Protein AF-A0A067R638-F1 (afdb_monomer)

Secondary structure (DSSP, 8-state):
-PPPHHHHHHHHHHHHHHHHHHHHHHHHHHHHHHHHHHHHHHHHHHHHHHHHHHHHHHHHHHHHHHHHHHHHHHHHHHHHHHHHHHHHHHHHHHHHHHHHHHHHHHHHHHHHHHHHHHHHHHHHHHHHHHHHHHHHHHHHHHHHHHHHHHHHHHHHHHHHHHHHHHHHHHHHHHHHHHHHHHHHHHHHHHHHHHHHHHHHHHHHHHHHHHHHHHHHHHHHHHHHHHHTT-

Radius of gyration: 92.44 Å; Cα contacts (8 Å, |Δi|>4): 75; chains: 1; bounding box: 168×26×274 Å

Organism: Zootermopsis nevadensis (NCBI:txid136037)

Mean predicted aligned error: 20.61 Å

Structure (mmCIF, N/CA/C/O backbone):
data_AF-A0A067R638-F1
#
_entry.id   AF-A0A067R638-F1
#
loop_
_atom_site.group_PDB
_atom_site.id
_atom_site.type_symbol
_atom_site.label_atom_id
_atom_site.label_alt_id
_atom_site.label_comp_id
_atom_site.label_asym_id
_atom_site.label_entity_id
_atom_site.label_seq_id
_atom_site.pdbx_PDB_ins_code
_atom_site.Cartn_x
_atom_site.Cartn_y
_atom_site.Cartn_z
_atom_site.occupancy
_atom_site.B_iso_or_equiv
_atom_site.auth_seq_id
_atom_site.auth_comp_id
_atom_site.auth_asym_id
_atom_site.auth_atom_id
_atom_site.pdbx_PDB_model_num
ATOM 1 N N . PRO A 1 1 ? -82.964 9.065 124.867 1.00 50.44 1 PRO A N 1
ATOM 2 C CA . PRO A 1 1 ? -81.992 8.173 125.543 1.00 50.44 1 PRO A CA 1
ATOM 3 C C . PRO A 1 1 ? -80.757 7.958 124.654 1.00 50.44 1 PRO A C 1
ATOM 5 O O . PRO A 1 1 ? -80.896 7.363 123.587 1.00 50.44 1 PRO A O 1
ATOM 8 N N . PRO A 1 2 ? -79.584 8.499 125.023 1.00 50.72 2 PRO A N 1
ATOM 9 C CA . PRO A 1 2 ? -78.361 8.217 124.284 1.00 50.72 2 PRO A CA 1
ATOM 10 C C . PRO A 1 2 ? -78.045 6.719 124.418 1.00 50.72 2 PRO A C 1
ATOM 12 O O . PRO A 1 2 ? -78.314 6.137 125.475 1.00 50.72 2 PRO A O 1
ATOM 15 N N . PRO A 1 3 ? -77.520 6.067 123.371 1.00 55.25 3 PRO A N 1
ATOM 16 C CA . PRO A 1 3 ? -77.089 4.686 123.502 1.00 55.25 3 PRO A CA 1
ATOM 17 C C . PRO A 1 3 ? -75.927 4.637 124.521 1.00 55.25 3 PRO A C 1
ATOM 19 O O . PRO A 1 3 ? -75.206 5.629 124.679 1.00 55.25 3 PRO A O 1
ATOM 22 N N . PRO A 1 4 ? -75.766 3.545 125.289 1.00 57.56 4 PRO A N 1
ATOM 23 C CA . PRO A 1 4 ? -74.813 3.497 126.396 1.00 57.56 4 PRO A CA 1
ATOM 24 C C . PRO A 1 4 ? -73.385 3.778 125.895 1.00 57.56 4 PRO A C 1
ATOM 26 O O . PRO A 1 4 ? -73.052 3.360 124.782 1.00 57.56 4 PRO A O 1
ATOM 29 N N . PRO A 1 5 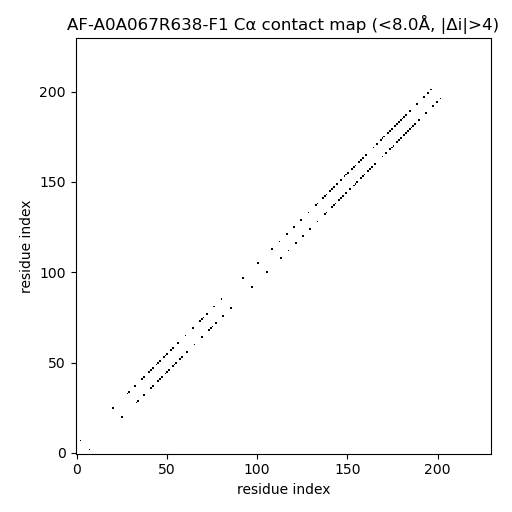? -72.517 4.431 126.691 1.00 60.06 5 PRO A N 1
ATOM 30 C CA . PRO A 1 5 ? -71.196 4.912 126.254 1.00 60.06 5 PRO A CA 1
ATOM 31 C C . PRO A 1 5 ? -70.314 3.822 125.617 1.00 60.06 5 PRO A C 1
ATOM 33 O O . PRO A 1 5 ? -69.509 4.106 124.734 1.00 60.06 5 PRO A O 1
ATOM 36 N N . TYR A 1 6 ? -70.540 2.558 125.979 1.00 58.16 6 TYR A N 1
ATOM 37 C CA . TYR A 1 6 ? -69.894 1.392 125.377 1.00 58.16 6 TYR A CA 1
ATOM 38 C C . TYR A 1 6 ? -70.215 1.173 123.890 1.00 58.16 6 TYR A C 1
ATOM 40 O O . TYR A 1 6 ? -69.339 0.757 123.137 1.00 58.16 6 TYR A O 1
ATOM 48 N N . THR A 1 7 ? -71.432 1.478 123.434 1.00 58.94 7 THR A N 1
ATOM 49 C CA . THR A 1 7 ? -71.816 1.302 122.020 1.00 58.94 7 THR A CA 1
ATOM 50 C C . THR A 1 7 ? -71.155 2.330 121.111 1.00 58.94 7 THR A C 1
ATOM 52 O O . THR A 1 7 ? -70.681 1.952 120.048 1.00 58.94 7 THR A O 1
ATOM 55 N N . TYR A 1 8 ? -71.028 3.586 121.553 1.00 61.91 8 TYR A N 1
ATOM 56 C CA . TYR A 1 8 ? -70.376 4.649 120.781 1.00 61.91 8 TYR A CA 1
ATOM 57 C C . TYR A 1 8 ? -68.870 4.404 120.631 1.00 61.91 8 TYR A C 1
ATOM 59 O O . TYR A 1 8 ? -68.320 4.543 119.540 1.00 61.91 8 TYR A O 1
ATOM 67 N N . ILE A 1 9 ? -68.212 3.968 121.711 1.00 64.44 9 ILE A N 1
ATOM 68 C CA . ILE A 1 9 ? -66.792 3.597 121.693 1.00 64.44 9 ILE A CA 1
ATOM 69 C C . ILE A 1 9 ? -66.577 2.377 120.790 1.00 64.44 9 ILE A C 1
ATOM 71 O O . ILE A 1 9 ? -65.682 2.396 119.950 1.00 64.44 9 ILE A O 1
ATOM 75 N N . HIS A 1 10 ? -67.425 1.347 120.886 1.00 71.44 10 HIS A N 1
ATOM 76 C CA . HIS A 1 10 ? -67.301 0.156 120.047 1.00 71.44 10 HIS A CA 1
ATOM 77 C C . HIS A 1 10 ? -67.559 0.458 118.565 1.00 71.44 10 HIS A C 1
ATOM 79 O O . HIS A 1 10 ? -66.809 -0.010 117.713 1.00 71.44 10 HIS A O 1
ATOM 85 N N . THR A 1 11 ? -68.579 1.248 118.216 1.00 69.12 11 THR A N 1
ATOM 86 C CA . THR A 1 11 ? -68.828 1.622 116.815 1.00 69.12 11 THR A CA 1
ATOM 87 C C . THR A 1 11 ? -67.745 2.539 116.273 1.00 69.12 11 THR A C 1
ATOM 89 O O . THR A 1 11 ? -67.343 2.355 115.131 1.00 69.12 11 THR A O 1
ATOM 92 N N . TYR A 1 12 ? -67.232 3.486 117.064 1.00 73.44 12 TYR A N 1
ATOM 93 C CA . TYR A 1 12 ? -66.154 4.381 116.637 1.00 73.44 12 TYR A CA 1
ATOM 94 C C . TYR A 1 12 ? -64.839 3.623 116.434 1.00 73.44 12 TYR A C 1
ATOM 96 O O . TYR A 1 12 ? -64.211 3.757 115.392 1.00 73.44 12 TYR A O 1
ATOM 104 N N . ILE A 1 13 ? -64.458 2.754 117.374 1.00 72.06 13 ILE A N 1
ATOM 105 C CA . ILE A 1 13 ? -63.265 1.910 117.240 1.00 72.06 13 ILE A CA 1
ATOM 106 C C . ILE A 1 13 ? -63.433 0.928 116.078 1.00 72.06 13 ILE A C 1
ATOM 108 O O . ILE A 1 13 ? -62.534 0.817 115.254 1.00 72.06 13 ILE A O 1
ATOM 112 N N . HIS A 1 14 ? -64.582 0.257 115.953 1.00 76.56 14 HIS A N 1
ATOM 113 C CA . HIS A 1 14 ? -64.817 -0.688 114.862 1.00 76.56 14 HIS A CA 1
ATOM 114 C C . HIS A 1 14 ? -64.809 0.009 113.501 1.00 76.56 14 HIS A C 1
ATOM 116 O O . HIS A 1 14 ? -64.154 -0.467 112.586 1.00 76.56 14 HIS A O 1
ATOM 122 N N . THR A 1 15 ? -65.496 1.143 113.344 1.00 74.12 15 THR A N 1
ATOM 123 C CA . THR A 1 15 ? -65.498 1.891 112.076 1.00 74.12 15 THR A CA 1
ATOM 124 C C . THR A 1 15 ? -64.134 2.486 111.771 1.00 74.12 15 THR A C 1
ATOM 126 O O . THR A 1 15 ? -63.701 2.373 110.632 1.00 74.12 15 THR A O 1
ATOM 129 N N . TYR A 1 16 ? -63.418 3.047 112.746 1.00 76.56 16 TYR A N 1
ATOM 130 C CA . TYR A 1 16 ? -62.082 3.603 112.533 1.00 76.56 16 TYR A CA 1
ATOM 131 C C . TYR A 1 16 ? -61.066 2.513 112.185 1.00 76.56 16 TYR A C 1
ATOM 133 O O . TYR A 1 16 ? -60.370 2.631 111.186 1.00 76.56 16 TYR A O 1
ATOM 141 N N . ILE A 1 17 ? -61.028 1.411 112.938 1.00 75.25 17 ILE A N 1
ATOM 142 C CA . ILE A 1 17 ? -60.138 0.281 112.652 1.00 75.25 17 ILE A CA 1
ATOM 143 C C . ILE A 1 17 ? -60.527 -0.375 111.328 1.00 75.25 17 ILE A C 1
ATOM 145 O O . ILE A 1 17 ? -59.658 -0.595 110.495 1.00 75.25 17 ILE A O 1
ATOM 149 N N . HIS A 1 18 ? -61.810 -0.644 111.083 1.00 78.69 18 HIS A N 1
ATOM 150 C CA . HIS A 1 18 ? -62.250 -1.265 109.836 1.00 78.69 18 HIS A CA 1
ATOM 151 C C . HIS A 1 18 ? -61.971 -0.361 108.640 1.00 78.69 18 HIS A C 1
ATOM 153 O O . HIS A 1 18 ? -61.425 -0.831 107.655 1.00 78.69 18 HIS A O 1
ATOM 159 N N . THR A 1 19 ? -62.303 0.929 108.693 1.00 76.56 19 THR A N 1
ATOM 160 C CA . THR A 1 19 ? -62.027 1.842 107.574 1.00 76.56 19 THR A CA 1
ATOM 161 C C . THR A 1 19 ? -60.538 2.061 107.393 1.00 76.56 19 THR A C 1
ATOM 163 O O . THR A 1 19 ? -60.085 1.989 106.260 1.00 76.56 19 THR A O 1
ATOM 166 N N . TYR A 1 20 ? -59.755 2.248 108.455 1.00 78.38 20 TYR A N 1
ATOM 167 C CA . TYR A 1 20 ? -58.311 2.437 108.348 1.00 78.38 20 TYR A CA 1
ATOM 168 C C . TYR A 1 20 ? -57.619 1.178 107.826 1.00 78.38 20 TYR A C 1
ATOM 170 O O . TYR A 1 20 ? -56.885 1.251 106.850 1.00 78.38 20 TYR A O 1
ATOM 178 N N . ILE A 1 21 ? -57.904 0.006 108.397 1.00 76.25 21 ILE A N 1
ATOM 179 C CA . ILE A 1 21 ? -57.324 -1.261 107.943 1.00 76.25 21 ILE A CA 1
ATOM 180 C C . ILE A 1 21 ? -57.820 -1.600 106.539 1.00 76.25 21 ILE A C 1
ATOM 182 O O . ILE A 1 21 ? -57.005 -1.913 105.682 1.00 76.25 21 ILE A O 1
ATOM 186 N N . HIS A 1 22 ? -59.121 -1.501 106.259 1.00 80.06 22 HIS A N 1
ATOM 187 C CA . HIS A 1 22 ? -59.651 -1.807 104.932 1.00 80.06 22 HIS A CA 1
ATOM 188 C C . HIS A 1 22 ? -59.101 -0.843 103.887 1.00 80.06 22 HIS A C 1
ATOM 190 O O . HIS A 1 22 ? -58.632 -1.290 102.854 1.00 80.06 22 HIS A O 1
ATOM 196 N N . THR A 1 23 ? -59.117 0.470 104.125 1.00 78.44 23 THR A N 1
ATOM 197 C CA . THR A 1 23 ? -58.580 1.427 103.148 1.00 78.44 23 THR A CA 1
ATOM 198 C C . THR A 1 23 ? -57.078 1.279 103.004 1.00 78.44 23 THR A C 1
ATOM 200 O O . THR A 1 23 ? -56.618 1.223 101.874 1.00 78.44 23 THR A O 1
ATOM 203 N N . TYR A 1 24 ? -56.312 1.132 104.084 1.00 79.81 24 TYR A N 1
ATOM 204 C CA . TYR A 1 24 ? -54.862 0.980 104.005 1.00 79.81 24 TYR A CA 1
ATOM 205 C C . TYR A 1 24 ? -54.468 -0.330 103.323 1.00 79.81 24 TYR A C 1
ATOM 207 O O . TYR A 1 24 ? -53.702 -0.311 102.369 1.00 79.81 24 TYR A O 1
ATOM 215 N N . ILE A 1 25 ? -55.039 -1.463 103.736 1.00 77.44 25 ILE A N 1
ATOM 216 C CA . ILE A 1 25 ? -54.744 -2.765 103.130 1.00 77.44 25 ILE A CA 1
ATOM 217 C C . ILE A 1 25 ? -55.262 -2.814 101.695 1.00 77.44 25 ILE A C 1
ATOM 219 O O . ILE A 1 25 ? -54.515 -3.204 100.806 1.00 77.44 25 ILE A O 1
ATOM 223 N N . HIS A 1 26 ? -56.498 -2.390 101.428 1.00 80.69 26 HIS A N 1
ATOM 224 C CA . HIS A 1 26 ? -57.039 -2.412 100.072 1.00 80.69 26 HIS A CA 1
ATOM 225 C C . HIS A 1 26 ? -56.262 -1.469 99.159 1.00 80.69 26 HIS A C 1
ATOM 227 O O . HIS A 1 26 ? -55.907 -1.866 98.060 1.00 80.69 26 HIS A O 1
ATOM 233 N N . THR A 1 27 ? -55.966 -0.235 99.574 1.00 79.38 27 THR A N 1
ATOM 234 C CA . THR A 1 27 ? -55.191 0.685 98.729 1.00 79.38 27 THR A CA 1
ATOM 235 C C . THR A 1 27 ? -53.766 0.197 98.556 1.00 79.38 27 THR A C 1
ATOM 237 O O . THR A 1 27 ? -53.301 0.186 97.425 1.00 79.38 27 THR A O 1
ATOM 240 N N . TYR A 1 28 ? -53.091 -0.279 99.602 1.00 80.62 28 TYR A N 1
ATOM 241 C CA . TYR A 1 28 ? -51.724 -0.781 99.494 1.00 80.62 28 TYR A CA 1
ATOM 242 C C . TYR A 1 28 ? -51.649 -2.034 98.623 1.00 80.62 28 TYR A C 1
ATOM 244 O O . TYR A 1 28 ? -50.880 -2.065 97.671 1.00 80.62 28 TYR A O 1
ATOM 252 N N . ILE A 1 29 ? -52.491 -3.038 98.874 1.00 77.75 29 ILE A N 1
ATOM 253 C CA . ILE A 1 29 ? -52.514 -4.273 98.084 1.00 77.75 29 ILE A CA 1
ATOM 254 C C . ILE A 1 29 ? -52.971 -3.983 96.657 1.00 77.75 29 ILE A C 1
ATOM 256 O O . ILE A 1 29 ? -52.307 -4.413 95.721 1.00 77.75 29 ILE A O 1
ATOM 260 N N . HIS A 1 30 ? -54.057 -3.234 96.460 1.00 81.12 30 HIS A N 1
ATOM 261 C CA . HIS A 1 30 ? -54.539 -2.921 95.118 1.00 81.12 30 HIS A CA 1
ATOM 262 C C . HIS A 1 30 ? -53.509 -2.102 94.350 1.00 81.12 30 HIS A C 1
ATOM 264 O O . HIS A 1 30 ? -53.192 -2.453 93.225 1.00 81.12 30 HIS A O 1
ATOM 270 N N . THR A 1 31 ? -52.951 -1.034 94.924 1.00 80.50 31 THR A N 1
ATOM 271 C CA . THR A 1 31 ? -51.947 -0.229 94.216 1.00 80.50 31 THR A CA 1
ATOM 272 C C . THR A 1 31 ? -50.678 -1.023 93.979 1.00 80.50 31 THR A C 1
ATOM 274 O O . THR A 1 31 ? -50.210 -1.023 92.851 1.00 80.50 31 THR A O 1
ATOM 277 N N . TYR A 1 32 ? -50.153 -1.754 94.960 1.00 81.12 32 TYR A N 1
ATOM 278 C CA . TYR A 1 32 ? -48.928 -2.530 94.794 1.00 81.12 32 TYR A CA 1
ATOM 279 C C . TYR A 1 32 ? -49.107 -3.656 93.776 1.00 81.12 32 TYR A C 1
ATOM 281 O O . TYR A 1 32 ? -48.341 -3.740 92.825 1.00 81.12 32 TYR A O 1
ATOM 289 N N . ILE A 1 33 ? -50.152 -4.476 93.906 1.00 79.00 33 ILE A N 1
ATOM 290 C CA . ILE A 1 33 ? -50.409 -5.581 92.978 1.00 79.00 33 ILE A CA 1
ATOM 291 C C . ILE A 1 33 ? -50.779 -5.045 91.598 1.00 79.00 33 ILE A C 1
ATOM 293 O O . ILE A 1 33 ? -50.202 -5.489 90.612 1.00 79.00 33 ILE A O 1
ATOM 297 N N . HIS A 1 34 ? -51.692 -4.077 91.497 1.00 81.44 34 HIS A N 1
ATOM 298 C CA . HIS A 1 34 ? -52.085 -3.529 90.201 1.00 81.44 34 HIS A CA 1
ATOM 299 C C . HIS A 1 34 ? -50.904 -2.846 89.523 1.00 81.44 34 HIS A C 1
ATOM 301 O O . HIS A 1 34 ? -50.655 -3.111 88.357 1.00 81.44 34 HIS A O 1
ATOM 307 N N . THR A 1 35 ? -50.151 -1.986 90.214 1.00 80.94 35 THR A N 1
ATOM 308 C CA . THR A 1 35 ? -48.996 -1.323 89.592 1.00 80.94 35 THR A CA 1
ATOM 309 C C . THR A 1 35 ? -47.911 -2.325 89.255 1.00 80.94 35 THR A C 1
ATOM 311 O O . THR A 1 35 ? -47.428 -2.282 88.134 1.00 80.94 35 THR A O 1
ATOM 314 N N . TYR A 1 36 ? -47.568 -3.265 90.134 1.00 82.56 36 TYR A N 1
ATOM 315 C CA . TYR A 1 36 ? -46.529 -4.252 89.858 1.00 82.56 36 TYR A CA 1
ATOM 316 C C . TYR A 1 36 ? -46.920 -5.179 88.708 1.00 82.56 36 TYR A C 1
ATOM 318 O O . TYR A 1 36 ? -46.172 -5.302 87.748 1.00 82.56 36 TYR A O 1
ATOM 326 N N . ILE A 1 37 ? -48.115 -5.773 88.744 1.00 79.31 37 ILE A N 1
ATOM 327 C CA . ILE A 1 37 ? -48.580 -6.676 87.688 1.00 79.31 37 ILE A CA 1
ATOM 328 C C . ILE A 1 37 ? -48.789 -5.909 86.386 1.00 79.31 37 ILE A C 1
ATOM 330 O O . ILE A 1 37 ? -48.289 -6.339 85.353 1.00 79.31 37 ILE A O 1
ATOM 334 N N . HIS A 1 38 ? -49.476 -4.764 86.408 1.00 82.00 38 HIS A N 1
ATOM 335 C CA . HIS A 1 38 ? -49.704 -3.983 85.196 1.00 82.00 38 HIS A CA 1
ATOM 336 C C . HIS A 1 38 ? -48.384 -3.499 84.610 1.00 82.00 38 HIS A C 1
ATOM 338 O O . HIS A 1 38 ? -48.156 -3.685 83.425 1.00 82.00 38 HIS A O 1
ATOM 344 N N . THR A 1 39 ? -47.489 -2.906 85.403 1.00 81.75 39 THR A N 1
ATOM 345 C CA . THR A 1 39 ? -46.204 -2.429 84.874 1.00 81.75 39 THR A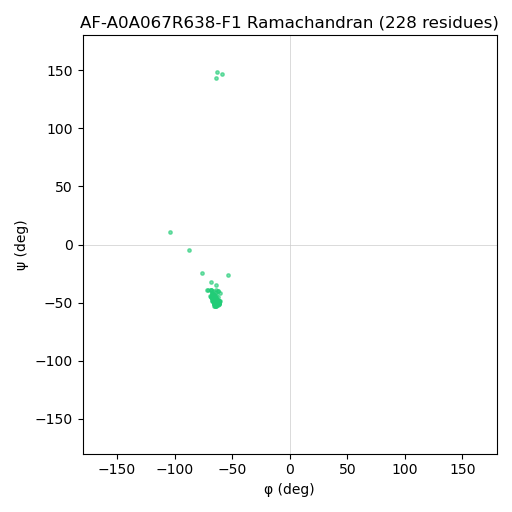 CA 1
ATOM 346 C C . THR A 1 39 ? -45.338 -3.585 84.418 1.00 81.75 39 THR A C 1
ATOM 348 O O . THR A 1 39 ? -44.824 -3.507 83.314 1.00 81.75 39 THR A O 1
ATOM 351 N N . TYR A 1 40 ? -45.216 -4.674 85.174 1.00 82.75 40 TYR A N 1
ATOM 352 C CA . TYR A 1 40 ? -44.386 -5.811 84.785 1.00 82.75 40 TYR A CA 1
ATOM 353 C C . TYR A 1 40 ? -44.926 -6.501 83.535 1.00 82.75 40 TYR A C 1
ATOM 355 O O . TYR A 1 40 ? -44.193 -6.661 82.568 1.00 82.75 40 TYR A O 1
ATOM 363 N N . ILE A 1 41 ? -46.215 -6.843 83.500 1.00 79.50 41 ILE A N 1
ATOM 364 C CA . ILE A 1 41 ? -46.824 -7.505 82.342 1.00 79.50 41 ILE A CA 1
ATOM 365 C C . ILE A 1 41 ? -46.842 -6.562 81.144 1.00 79.50 41 ILE A C 1
ATOM 367 O O . ILE A 1 41 ? -46.410 -6.956 80.066 1.00 79.50 41 ILE A O 1
ATOM 371 N N . HIS A 1 42 ? -47.290 -5.315 81.306 1.00 82.25 42 HIS A N 1
ATOM 372 C CA . HIS A 1 42 ? -47.330 -4.367 80.198 1.00 82.25 42 HIS A CA 1
ATOM 373 C C . HIS A 1 42 ? -45.926 -4.085 79.6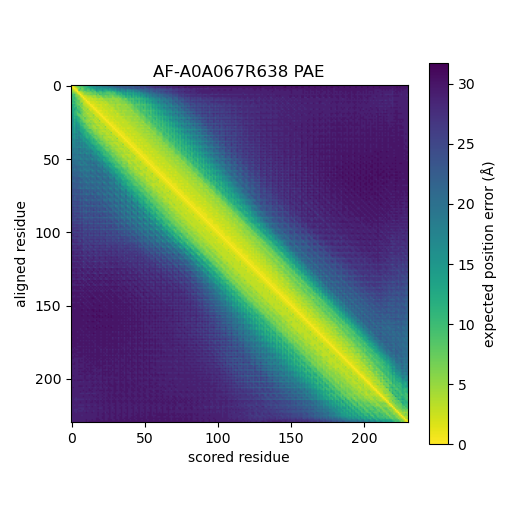81 1.00 82.25 42 HIS A C 1
ATOM 375 O O . HIS A 1 42 ? -45.709 -4.165 78.483 1.00 82.25 42 HIS A O 1
ATOM 381 N N . THR A 1 43 ? -44.950 -3.776 80.538 1.00 82.06 43 THR A N 1
ATOM 382 C CA . THR A 1 43 ? -43.585 -3.505 80.068 1.00 82.06 43 THR A CA 1
ATOM 383 C C . THR A 1 43 ? -42.958 -4.748 79.472 1.00 82.06 43 THR A C 1
ATOM 385 O O . THR A 1 43 ? -42.432 -4.647 78.375 1.00 82.06 43 THR A O 1
ATOM 388 N N . TYR A 1 44 ? -43.058 -5.919 80.098 1.00 83.12 44 TYR A N 1
ATOM 389 C CA . TYR A 1 44 ? -42.457 -7.140 79.573 1.00 83.12 44 TYR A CA 1
ATOM 390 C C . TYR A 1 44 ? -43.093 -7.558 78.249 1.00 83.12 44 TYR A C 1
ATOM 392 O O . TYR A 1 44 ? -42.386 -7.730 77.265 1.00 83.12 44 TYR A O 1
ATOM 400 N N . ILE A 1 45 ? -44.423 -7.648 78.179 1.00 79.94 45 ILE A N 1
ATOM 401 C CA . ILE A 1 45 ? -45.123 -8.046 76.954 1.00 79.94 45 ILE A CA 1
ATOM 402 C C . ILE A 1 45 ? -44.953 -6.982 75.875 1.00 79.94 45 ILE A C 1
ATOM 404 O O . ILE A 1 45 ? -44.577 -7.319 74.758 1.00 79.94 45 ILE A O 1
ATOM 408 N N . HIS A 1 46 ? -45.180 -5.703 76.185 1.00 82.62 46 HIS A N 1
ATOM 409 C CA . HIS A 1 46 ? -45.033 -4.640 75.194 1.00 82.62 46 HIS A CA 1
ATOM 410 C C . HIS A 1 46 ? -43.594 -4.559 74.704 1.00 82.62 46 HIS A C 1
ATOM 412 O O . HIS A 1 46 ? -43.377 -4.560 73.503 1.00 82.62 46 HIS A O 1
ATOM 418 N N . THR A 1 47 ? -42.596 -4.509 75.588 1.00 82.06 47 THR A N 1
ATOM 419 C CA . THR A 1 47 ? -41.200 -4.419 75.142 1.00 82.06 47 THR A CA 1
ATOM 420 C C . THR A 1 47 ? -40.784 -5.675 74.406 1.00 82.06 47 THR A C 1
ATOM 422 O O . THR A 1 47 ? -40.244 -5.541 73.320 1.00 82.06 47 THR A O 1
ATOM 425 N N . TYR A 1 48 ? -41.079 -6.875 74.900 1.00 83.00 48 TYR A N 1
ATOM 426 C CA . TYR A 1 48 ? -40.670 -8.110 74.238 1.00 83.00 48 TYR A CA 1
ATOM 427 C C . TYR A 1 48 ? -41.350 -8.274 72.881 1.00 83.00 48 TYR A C 1
ATOM 429 O O . TYR A 1 48 ? -40.668 -8.448 71.879 1.00 83.00 48 TYR A O 1
ATOM 437 N N . ILE A 1 49 ? -42.676 -8.142 72.812 1.00 79.81 49 ILE A N 1
ATOM 438 C CA . ILE A 1 49 ? -43.414 -8.297 71.556 1.00 79.81 49 ILE A CA 1
ATOM 439 C C . ILE A 1 49 ? -43.079 -7.160 70.597 1.00 79.81 49 ILE A C 1
ATOM 441 O O . ILE A 1 49 ? -42.747 -7.427 69.447 1.00 79.81 49 ILE A O 1
ATOM 445 N N . HIS A 1 50 ? -43.116 -5.902 71.043 1.00 82.94 50 HIS A N 1
ATOM 446 C CA . HIS A 1 50 ? -42.810 -4.774 70.168 1.00 82.94 50 HIS A CA 1
ATOM 447 C C . HIS A 1 50 ? -41.368 -4.848 69.682 1.00 82.94 50 HIS A C 1
ATOM 449 O O . HIS A 1 50 ? -41.138 -4.717 68.490 1.00 82.94 50 HIS A O 1
ATOM 455 N N . THR A 1 51 ? -40.383 -5.063 70.558 1.00 82.62 51 THR A N 1
ATOM 456 C CA . THR A 1 51 ? -38.985 -5.135 70.114 1.00 82.62 51 THR A CA 1
ATOM 457 C C . THR A 1 51 ? -38.753 -6.354 69.246 1.00 82.62 51 THR A C 1
ATOM 459 O O . THR A 1 51 ? -38.166 -6.190 68.188 1.00 82.62 51 THR A O 1
ATOM 462 N N . TYR A 1 52 ? -39.249 -7.538 69.598 1.00 84.19 52 TYR A N 1
ATOM 463 C CA . TYR A 1 52 ? -39.041 -8.740 68.796 1.00 84.19 52 TYR A CA 1
ATOM 464 C C . TYR A 1 52 ? -39.712 -8.626 67.430 1.00 84.19 52 TYR A C 1
ATOM 466 O O . TYR A 1 52 ? -39.051 -8.795 66.415 1.00 84.19 52 TYR A O 1
ATOM 474 N N . ILE A 1 53 ? -40.996 -8.264 67.379 1.00 79.94 53 ILE A N 1
ATOM 475 C CA . ILE A 1 53 ? -41.722 -8.129 66.114 1.00 79.94 53 ILE A CA 1
ATOM 476 C C . ILE A 1 53 ? -41.146 -6.979 65.295 1.00 79.94 53 ILE A C 1
ATOM 478 O O . ILE A 1 53 ? -40.837 -7.174 64.124 1.00 79.94 53 ILE A O 1
ATOM 482 N N . HIS A 1 54 ? -40.951 -5.798 65.885 1.00 83.31 54 HIS A N 1
ATOM 483 C CA . HIS A 1 54 ? -40.409 -4.658 65.153 1.00 83.31 54 HIS A CA 1
ATOM 484 C C . HIS A 1 54 ? -38.999 -4.954 64.657 1.00 83.31 54 HIS A C 1
ATOM 486 O O . HIS A 1 54 ? -38.728 -4.758 63.483 1.00 83.31 54 HIS A O 1
ATOM 492 N N 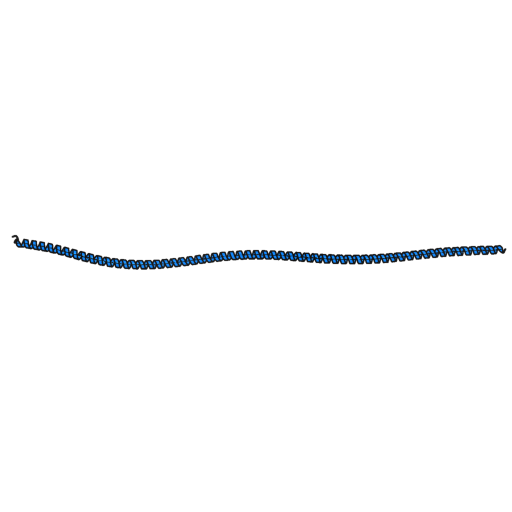. THR A 1 55 ? -38.092 -5.442 65.506 1.00 83.19 55 THR A N 1
ATOM 493 C CA . THR A 1 55 ? -36.722 -5.733 65.069 1.00 83.19 55 THR A CA 1
ATOM 494 C C . THR A 1 55 ? -36.700 -6.866 64.066 1.00 83.19 55 THR A C 1
ATOM 496 O O . THR A 1 55 ? -36.067 -6.700 63.037 1.00 83.19 55 THR A O 1
ATOM 499 N N . TYR A 1 56 ? -37.416 -7.968 64.276 1.00 83.94 56 TYR A N 1
ATOM 500 C CA . TYR A 1 56 ? -37.403 -9.095 63.350 1.00 83.94 56 TYR A CA 1
ATOM 501 C C . TYR A 1 56 ? -38.020 -8.724 62.004 1.00 83.94 56 TYR A C 1
ATOM 503 O O . TYR A 1 56 ? -37.386 -8.905 60.973 1.00 83.94 56 TYR A O 1
ATOM 511 N N . ILE A 1 57 ? -39.217 -8.134 61.997 1.00 81.19 57 ILE A N 1
ATOM 512 C CA . ILE A 1 57 ? -39.889 -7.738 60.757 1.00 81.19 57 ILE A CA 1
ATOM 513 C C . ILE A 1 57 ? -39.111 -6.624 60.068 1.00 81.19 57 ILE A C 1
ATOM 515 O O . ILE A 1 57 ? -38.819 -6.741 58.883 1.00 81.19 57 ILE A O 1
ATOM 519 N N . HIS A 1 58 ? -38.728 -5.565 60.784 1.00 84.00 58 HIS A N 1
ATOM 520 C CA . HIS A 1 58 ? -37.980 -4.472 60.177 1.00 84.00 58 HIS A CA 1
ATOM 521 C C . HIS A 1 58 ? -36.634 -4.965 59.661 1.00 84.00 58 HIS A C 1
ATOM 523 O O . HIS A 1 58 ? -36.284 -4.652 58.532 1.00 84.00 58 HIS A O 1
ATOM 529 N N . THR A 1 59 ? -35.853 -5.714 60.441 1.00 83.75 59 THR A N 1
ATOM 530 C CA . THR A 1 59 ? -34.541 -6.179 59.970 1.00 83.75 59 THR A CA 1
ATOM 531 C C . THR A 1 59 ? -34.695 -7.167 58.834 1.00 83.75 59 THR A C 1
ATOM 533 O O . THR A 1 59 ? -34.016 -6.992 57.833 1.00 83.75 59 THR A O 1
ATOM 536 N N . TYR A 1 60 ? -35.606 -8.134 58.907 1.00 84.62 60 TYR A N 1
ATOM 537 C CA . TYR A 1 60 ? -35.796 -9.117 57.845 1.00 84.62 60 TYR A CA 1
ATOM 538 C C . TYR A 1 60 ? -36.297 -8.466 56.558 1.00 84.62 60 TYR A C 1
ATOM 540 O O . TYR A 1 60 ? -35.684 -8.634 55.512 1.00 84.62 60 TYR A O 1
ATOM 548 N N . ILE A 1 61 ? -37.358 -7.659 56.628 1.00 80.94 61 ILE A N 1
ATOM 549 C CA . ILE A 1 61 ? -37.910 -6.982 55.452 1.00 80.94 61 ILE A CA 1
ATOM 550 C C . ILE A 1 61 ? -36.903 -5.977 54.903 1.00 80.94 61 ILE A C 1
ATOM 552 O O . ILE A 1 61 ? -36.622 -6.000 53.710 1.00 80.94 61 ILE A O 1
ATOM 556 N N . HIS A 1 62 ? -36.318 -5.126 55.748 1.00 84.56 62 HIS A N 1
ATOM 557 C CA . HIS A 1 62 ? -35.346 -4.141 55.287 1.00 84.56 62 HIS A CA 1
ATOM 558 C C . HIS A 1 62 ? -34.126 -4.825 54.685 1.00 84.56 62 HIS A C 1
ATOM 560 O O . HIS A 1 62 ? -33.738 -4.481 53.581 1.00 84.56 62 HIS A O 1
ATOM 566 N N . THR A 1 63 ? -33.518 -5.802 55.361 1.00 84.50 63 THR A N 1
ATOM 567 C CA . THR A 1 63 ? -32.331 -6.478 54.824 1.00 84.50 63 THR A CA 1
ATOM 568 C C . THR A 1 63 ? -32.668 -7.263 53.573 1.00 84.50 63 THR A C 1
ATOM 570 O O . THR A 1 63 ? -31.953 -7.108 52.594 1.00 84.50 63 THR A O 1
ATOM 573 N N . TYR A 1 64 ? -33.755 -8.029 53.536 1.00 84.62 64 TYR A N 1
ATOM 574 C CA . TYR A 1 64 ? -34.117 -8.819 52.364 1.00 84.62 64 TYR A CA 1
ATOM 575 C C . TYR A 1 64 ? -34.458 -7.929 51.171 1.00 84.62 64 TYR A C 1
ATOM 577 O O . TYR A 1 64 ? -33.877 -8.090 50.105 1.00 84.62 64 TYR A O 1
ATOM 585 N N . ILE A 1 65 ? -35.334 -6.938 51.351 1.00 81.75 65 ILE A N 1
ATOM 586 C CA . ILE A 1 65 ? -35.724 -6.029 50.271 1.00 81.75 65 ILE A CA 1
ATOM 587 C C . ILE A 1 65 ? -34.536 -5.175 49.846 1.00 81.75 65 ILE A C 1
ATOM 589 O O . ILE A 1 65 ? -34.244 -5.105 48.658 1.00 81.75 65 ILE A O 1
ATOM 593 N N . HIS A 1 66 ? -33.816 -4.557 50.785 1.00 84.88 66 HIS A N 1
ATOM 594 C CA . HIS A 1 66 ? -32.667 -3.725 50.447 1.00 84.88 66 HIS A CA 1
ATOM 595 C C . HIS A 1 66 ? -31.587 -4.549 49.756 1.00 84.88 66 HIS A C 1
ATOM 597 O O . HIS A 1 66 ? -31.108 -4.141 48.710 1.00 84.88 66 HIS A O 1
ATOM 603 N N . THR A 1 67 ? -31.203 -5.711 50.289 1.00 84.44 67 THR A N 1
ATOM 604 C CA . THR A 1 67 ? -30.163 -6.532 49.656 1.00 84.44 67 THR A CA 1
ATOM 605 C C . THR A 1 67 ? -30.627 -7.073 48.320 1.00 84.44 67 THR A C 1
ATOM 607 O O . THR A 1 67 ? -29.873 -6.955 47.367 1.00 84.44 67 THR A O 1
ATOM 610 N N . TYR A 1 68 ? -31.848 -7.589 48.194 1.00 84.81 68 TYR A N 1
ATOM 611 C CA . TYR A 1 68 ? -32.346 -8.122 46.930 1.00 84.81 68 TYR A CA 1
ATOM 612 C C . TYR A 1 68 ? -32.466 -7.030 45.871 1.00 84.81 68 TYR A C 1
ATOM 614 O O . TYR A 1 68 ? -31.912 -7.166 44.787 1.00 84.81 68 TYR A O 1
ATOM 622 N N . ILE A 1 69 ? -33.116 -5.910 46.191 1.00 81.25 69 ILE A N 1
ATOM 623 C CA . ILE A 1 69 ? -33.279 -4.798 45.253 1.00 81.25 69 ILE A CA 1
ATOM 624 C C . ILE A 1 69 ? -31.923 -4.181 44.929 1.00 81.25 69 ILE A C 1
ATOM 626 O O . ILE A 1 69 ? -31.604 -4.022 43.757 1.00 81.25 69 ILE A O 1
ATOM 630 N N . HIS A 1 70 ? -31.099 -3.869 45.930 1.00 84.81 70 HIS A N 1
ATOM 631 C CA . HIS A 1 70 ? -29.786 -3.280 45.691 1.00 84.81 70 HIS A CA 1
ATOM 632 C C . HIS A 1 70 ? -28.911 -4.224 44.878 1.00 84.81 70 HIS A C 1
ATOM 634 O O . HIS A 1 70 ? -28.354 -3.805 43.875 1.00 84.81 70 HIS A O 1
ATOM 640 N N . THR A 1 71 ? -28.784 -5.496 45.259 1.00 84.25 71 THR A N 1
ATOM 641 C CA . THR A 1 71 ? -27.944 -6.437 44.508 1.00 84.25 71 THR A CA 1
ATOM 642 C C . THR A 1 71 ? -28.498 -6.671 43.118 1.00 84.25 71 THR A C 1
ATOM 644 O O . THR A 1 71 ? -27.734 -6.544 42.174 1.00 84.25 71 THR A O 1
ATOM 647 N N . TYR A 1 72 ? -29.792 -6.926 42.946 1.00 84.25 72 TYR A N 1
ATOM 648 C CA . TYR A 1 72 ? -30.368 -7.193 41.633 1.00 84.25 72 TYR A CA 1
ATOM 649 C C . TYR A 1 72 ? -30.279 -5.971 40.722 1.00 84.25 72 TYR A C 1
ATOM 651 O O . TYR A 1 72 ? -29.742 -6.067 39.626 1.00 84.25 72 TYR A O 1
ATOM 659 N N . ILE A 1 73 ? -30.729 -4.802 41.183 1.00 81.44 73 ILE A N 1
ATOM 660 C CA . ILE A 1 73 ? -30.692 -3.575 40.383 1.00 81.44 73 ILE A CA 1
ATOM 661 C C . ILE A 1 73 ? -29.249 -3.160 40.126 1.00 81.44 73 ILE A C 1
ATOM 663 O O . ILE A 1 73 ? -28.890 -2.930 38.976 1.00 81.44 73 ILE A O 1
ATOM 667 N N . HIS A 1 74 ? -28.401 -3.096 41.153 1.00 84.44 74 HIS A N 1
ATOM 668 C CA . HIS A 1 74 ? -27.016 -2.682 40.968 1.00 84.44 74 HIS A CA 1
ATOM 669 C C . HIS A 1 74 ? -26.274 -3.665 40.070 1.00 84.44 74 HIS A C 1
ATOM 671 O O . HIS A 1 74 ? -25.616 -3.233 39.135 1.00 84.44 74 HIS A O 1
ATOM 677 N N . THR A 1 75 ? -26.358 -4.976 40.307 1.00 84.44 75 THR A N 1
ATOM 678 C CA . THR A 1 75 ? -25.640 -5.945 39.468 1.00 84.44 75 THR A CA 1
ATOM 679 C C . THR A 1 75 ? -26.199 -5.970 38.061 1.00 84.44 75 THR A C 1
ATOM 681 O O . THR A 1 75 ? -25.408 -5.891 37.132 1.00 84.44 75 THR A O 1
ATOM 684 N N . TYR A 1 76 ? -27.517 -5.997 37.866 1.00 84.44 76 TYR A N 1
ATOM 685 C CA . TYR A 1 76 ? -28.111 -6.034 36.535 1.00 84.44 76 TYR A CA 1
ATOM 686 C C . TYR A 1 76 ? -27.812 -4.759 35.753 1.00 84.44 76 TYR A C 1
ATOM 688 O O . TYR A 1 76 ? -27.289 -4.829 34.648 1.00 84.44 76 TYR A O 1
ATOM 696 N N . ILE A 1 77 ? -28.070 -3.585 36.335 1.00 80.94 77 ILE A N 1
ATOM 697 C CA . ILE A 1 77 ? -27.818 -2.308 35.664 1.00 80.94 77 ILE A CA 1
ATOM 698 C C . ILE A 1 77 ? -26.323 -2.124 35.436 1.00 80.94 77 ILE A C 1
ATOM 700 O O . ILE A 1 77 ? -25.925 -1.823 34.317 1.00 80.94 77 ILE A O 1
ATOM 704 N N . HIS A 1 78 ? -25.481 -2.343 36.448 1.00 85.19 78 HIS A N 1
ATOM 705 C CA . HIS A 1 78 ? -24.040 -2.180 36.287 1.00 85.19 78 HIS A CA 1
ATOM 706 C C . HIS A 1 78 ? -23.492 -3.158 35.255 1.00 85.19 78 HIS A C 1
ATOM 708 O O . HIS A 1 78 ? -22.780 -2.739 34.356 1.00 85.19 78 HIS A O 1
ATOM 714 N N . THR A 1 79 ? -23.812 -4.451 35.341 1.00 84.81 79 THR A N 1
ATOM 715 C CA . THR A 1 79 ? -23.296 -5.432 34.377 1.00 84.81 79 THR A CA 1
ATOM 716 C C . THR A 1 79 ? -23.838 -5.170 32.987 1.00 84.81 79 THR A C 1
ATOM 718 O O . THR A 1 79 ? -23.040 -5.123 32.062 1.00 84.81 79 THR A O 1
ATOM 721 N N . TYR A 1 80 ? -25.135 -4.923 32.814 1.00 85.06 80 TYR A N 1
ATOM 722 C CA . TYR A 1 80 ? -25.719 -4.677 31.500 1.00 85.06 80 TYR A CA 1
ATOM 723 C C . TYR A 1 80 ? -25.176 -3.392 30.878 1.00 85.06 80 TYR A C 1
ATOM 725 O O . TYR A 1 80 ? -24.672 -3.422 29.762 1.00 85.06 80 TYR A O 1
ATOM 733 N N . ILE A 1 81 ? -25.204 -2.274 31.607 1.00 81.50 81 ILE A N 1
ATOM 734 C CA . ILE A 1 81 ? -24.706 -0.994 31.097 1.00 81.50 81 ILE A CA 1
ATOM 735 C C . ILE A 1 81 ? -23.202 -1.071 30.861 1.00 81.50 81 ILE A C 1
ATOM 737 O O . ILE A 1 81 ? -22.750 -0.717 29.779 1.00 81.50 81 ILE A O 1
ATOM 741 N N . HIS A 1 82 ? -22.421 -1.563 31.824 1.00 85.88 82 HIS A N 1
ATOM 742 C CA . HIS A 1 82 ? -20.974 -1.651 31.664 1.00 85.88 82 HIS A CA 1
ATOM 743 C C . HIS A 1 82 ? -20.609 -2.581 30.512 1.00 85.88 82 HIS A C 1
ATOM 745 O O . HIS A 1 82 ? -19.816 -2.199 29.664 1.00 85.88 82 HIS A O 1
ATOM 751 N N . THR A 1 83 ? -21.173 -3.789 30.440 1.00 86.25 83 THR A N 1
ATOM 752 C CA . THR A 1 83 ? -20.844 -4.723 29.355 1.00 86.25 83 THR A CA 1
ATOM 753 C C . THR A 1 83 ? -21.322 -4.200 28.015 1.00 86.25 83 THR A C 1
ATOM 755 O O . THR A 1 83 ? -20.530 -4.203 27.083 1.00 86.25 83 THR A O 1
ATOM 758 N N . TYR A 1 84 ? -22.546 -3.687 27.900 1.00 85.75 84 TYR A N 1
ATOM 759 C CA . TYR A 1 84 ? -23.068 -3.177 26.637 1.00 85.75 84 TYR A CA 1
ATOM 760 C C . TYR A 1 84 ? -22.291 -1.951 26.164 1.00 85.75 84 TYR A C 1
ATOM 762 O O . TYR A 1 84 ? -21.811 -1.931 25.037 1.00 85.75 84 TYR A O 1
ATOM 770 N N . ILE A 1 85 ? -22.093 -0.953 27.028 1.00 81.94 85 ILE A N 1
ATOM 771 C CA . ILE A 1 85 ? -21.345 0.255 26.672 1.00 81.94 85 ILE A CA 1
ATOM 772 C C . ILE A 1 85 ? -19.889 -0.093 26.388 1.00 81.94 85 ILE A C 1
ATOM 774 O O . ILE A 1 85 ? -19.374 0.305 25.349 1.00 81.94 85 ILE A O 1
ATOM 778 N N . HIS A 1 86 ? -19.224 -0.858 27.255 1.00 86.81 86 HIS A N 1
ATOM 779 C CA . HIS A 1 86 ? -17.828 -1.223 27.040 1.00 86.81 86 HIS A CA 1
ATOM 780 C C . HIS A 1 86 ? -17.669 -2.036 25.759 1.00 86.81 86 HIS A C 1
ATOM 782 O O . HIS A 1 86 ? -16.816 -1.711 24.947 1.00 86.81 86 HIS A O 1
ATOM 788 N N . THR A 1 87 ? -18.480 -3.072 25.539 1.00 85.62 87 THR A N 1
ATOM 789 C CA . THR A 1 87 ? -18.371 -3.891 24.324 1.00 85.62 87 THR A CA 1
ATOM 790 C C . THR A 1 87 ? -18.721 -3.087 23.086 1.00 85.62 87 THR A C 1
ATOM 792 O O . THR A 1 87 ? -17.951 -3.134 22.137 1.00 85.62 87 THR A O 1
ATOM 795 N N . TYR A 1 88 ? -19.798 -2.305 23.085 1.00 86.12 88 TYR A N 1
ATOM 796 C CA . TYR A 1 88 ? -20.195 -1.508 21.928 1.00 86.12 88 TYR A CA 1
ATOM 797 C C . TYR A 1 88 ? -19.163 -0.429 21.609 1.00 86.12 88 TYR A C 1
ATOM 799 O O . TYR A 1 88 ? -18.695 -0.347 20.481 1.00 86.12 88 TYR A O 1
ATOM 807 N N . ILE A 1 89 ? -18.745 0.361 22.601 1.00 81.50 89 ILE A N 1
ATOM 808 C CA . ILE A 1 89 ? -17.743 1.411 22.404 1.00 81.50 89 ILE A CA 1
ATOM 809 C C . ILE A 1 89 ? -16.405 0.794 22.016 1.00 81.50 89 ILE A C 1
ATOM 811 O O . ILE A 1 89 ? -15.814 1.220 21.031 1.00 81.50 89 ILE A O 1
ATOM 815 N N . HIS A 1 90 ? -15.931 -0.224 22.737 1.00 86.25 90 HIS A N 1
ATOM 816 C CA . HIS A 1 90 ? -14.658 -0.860 22.421 1.00 86.25 90 HIS A CA 1
ATOM 817 C C . HIS A 1 90 ? -14.692 -1.484 21.030 1.00 86.25 90 HIS A C 1
ATOM 819 O O . HIS A 1 90 ? -13.791 -1.237 20.243 1.00 86.25 90 HIS A O 1
ATOM 825 N N . THR A 1 91 ? -15.717 -2.268 20.688 1.00 86.56 91 THR A N 1
ATOM 826 C CA . THR A 1 91 ? -15.801 -2.895 19.362 1.00 86.56 91 THR A CA 1
ATOM 827 C C . THR A 1 91 ? -15.962 -1.856 18.270 1.00 86.56 91 THR A C 1
ATOM 829 O O . THR A 1 91 ? -15.224 -1.929 17.297 1.00 86.56 91 THR A O 1
ATOM 832 N N . TYR A 1 92 ? -16.834 -0.861 18.424 1.00 87.06 92 TYR A N 1
ATOM 833 C CA . TYR A 1 92 ? -17.038 0.172 17.415 1.00 87.06 92 TYR A CA 1
ATOM 834 C C . TYR A 1 92 ? -15.780 1.015 17.217 1.00 87.06 92 TYR A C 1
ATOM 836 O O . TYR A 1 92 ? -15.301 1.144 16.098 1.00 87.06 92 TYR A O 1
ATOM 844 N N . ILE A 1 93 ? -15.191 1.536 18.296 1.00 82.25 93 ILE A N 1
ATOM 845 C CA . ILE A 1 93 ? -13.978 2.354 18.213 1.00 82.25 93 ILE A CA 1
ATOM 846 C C . ILE A 1 93 ? -12.812 1.517 17.702 1.00 82.25 93 ILE A C 1
ATOM 848 O O . ILE A 1 93 ? -12.141 1.938 16.767 1.00 82.25 93 ILE A O 1
ATOM 852 N N . HIS A 1 94 ? -12.578 0.327 18.257 1.00 87.31 94 HIS A N 1
ATOM 853 C CA . HIS A 1 94 ? -11.483 -0.530 17.815 1.00 87.31 94 HIS A CA 1
ATOM 854 C C . HIS A 1 94 ? -11.654 -0.924 16.351 1.00 87.31 94 HIS A C 1
ATOM 856 O O . HIS A 1 94 ? -10.724 -0.761 15.575 1.00 87.31 94 HIS A O 1
ATOM 862 N N . THR A 1 95 ? -12.825 -1.415 15.940 1.00 86.38 95 THR A N 1
ATOM 863 C CA . THR A 1 95 ? -13.043 -1.812 14.542 1.00 86.38 95 THR A CA 1
ATOM 864 C C . THR A 1 95 ? -12.971 -0.614 13.613 1.00 86.38 95 THR A C 1
ATOM 866 O O . THR A 1 95 ? -12.261 -0.699 12.621 1.00 86.38 95 THR A O 1
ATOM 869 N N . TYR A 1 96 ? -13.611 0.512 13.928 1.00 86.00 96 TYR A N 1
ATOM 870 C CA . TYR A 1 96 ? -13.592 1.695 13.074 1.00 86.00 96 TYR A CA 1
ATOM 871 C C . TYR A 1 96 ? -12.188 2.284 12.956 1.00 86.00 96 TYR A C 1
ATOM 873 O O . TYR A 1 96 ? -11.696 2.473 11.851 1.00 86.00 96 TYR A O 1
ATOM 881 N N . ILE A 1 97 ? -11.501 2.518 14.078 1.00 81.81 97 ILE A N 1
ATOM 882 C CA . ILE A 1 97 ? -10.143 3.070 14.068 1.00 81.81 97 ILE A CA 1
ATOM 883 C C . ILE A 1 97 ? -9.182 2.089 13.409 1.00 81.81 97 ILE A C 1
ATOM 885 O O . ILE A 1 97 ? -8.435 2.490 12.523 1.00 81.81 97 ILE A O 1
ATOM 889 N N . HIS A 1 98 ? -9.207 0.810 13.787 1.00 86.12 98 HIS A N 1
ATOM 890 C CA . HIS A 1 98 ? -8.314 -0.180 13.196 1.00 86.12 98 HIS A CA 1
ATOM 891 C C . HIS A 1 98 ? -8.567 -0.314 11.696 1.00 86.12 98 HIS A C 1
ATOM 893 O O . HIS A 1 98 ? -7.624 -0.258 10.922 1.00 86.12 98 HIS A O 1
ATOM 899 N N . THR A 1 99 ? -9.819 -0.463 11.255 1.00 86.31 99 THR A N 1
ATOM 900 C CA . THR A 1 99 ? -10.125 -0.598 9.823 1.00 86.31 99 THR A CA 1
ATOM 901 C C . THR A 1 99 ? -9.808 0.674 9.060 1.00 86.31 99 THR A C 1
ATOM 903 O O . THR A 1 99 ? -9.190 0.576 8.008 1.00 86.31 99 THR A O 1
ATOM 906 N N . TYR A 1 100 ? -10.144 1.854 9.575 1.00 86.25 100 TYR A N 1
ATOM 907 C CA . TYR A 1 100 ? -9.858 3.117 8.905 1.00 86.25 100 TYR A CA 1
ATOM 908 C C . TYR A 1 100 ? -8.355 3.371 8.813 1.00 86.25 100 TYR A C 1
ATOM 910 O O . TYR A 1 100 ? -7.840 3.602 7.726 1.00 86.25 100 TYR A O 1
ATOM 918 N N . ILE A 1 101 ? -7.626 3.265 9.927 1.00 82.06 101 ILE A N 1
ATOM 919 C CA . ILE A 1 101 ? -6.176 3.480 9.945 1.00 82.06 101 ILE A CA 1
ATOM 920 C C . ILE A 1 101 ? -5.479 2.416 9.105 1.00 82.06 101 ILE A C 1
ATOM 922 O O . ILE A 1 101 ? -4.662 2.763 8.260 1.00 82.06 101 ILE A O 1
ATOM 926 N N . HIS A 1 102 ? -5.813 1.137 9.284 1.00 86.81 102 HIS A N 1
ATOM 927 C CA . HIS A 1 102 ? -5.192 0.065 8.517 1.00 86.81 102 HIS A CA 1
ATOM 928 C C . HIS A 1 102 ? -5.481 0.221 7.028 1.00 86.81 102 HIS A C 1
ATOM 930 O O . HIS A 1 102 ? -4.553 0.174 6.233 1.00 86.81 102 HIS A O 1
ATOM 936 N N . THR A 1 103 ? -6.736 0.431 6.621 1.00 86.31 103 THR A N 1
ATOM 937 C CA . THR A 1 103 ? -7.057 0.585 5.195 1.00 86.31 103 THR A CA 1
ATOM 938 C C . THR A 1 103 ? -6.433 1.847 4.630 1.00 86.31 103 THR A C 1
ATOM 940 O O . THR A 1 103 ? -5.795 1.757 3.590 1.00 86.31 103 THR A O 1
ATOM 943 N N . TYR A 1 104 ? -6.523 2.993 5.304 1.00 85.69 104 TYR A N 1
ATOM 944 C CA . TYR A 1 104 ? -5.959 4.245 4.811 1.00 85.69 104 TYR A CA 1
ATOM 945 C C . TYR A 1 104 ? -4.435 4.185 4.716 1.00 85.69 104 TYR A C 1
ATOM 947 O O . TYR A 1 104 ? -3.880 4.458 3.659 1.00 85.69 104 TYR A O 1
ATOM 955 N N . ILE A 1 105 ? -3.746 3.768 5.780 1.00 82.44 105 ILE A N 1
ATOM 956 C CA . ILE A 1 105 ? -2.284 3.659 5.778 1.00 82.44 105 ILE A CA 1
ATOM 957 C C . ILE A 1 105 ? -1.836 2.598 4.780 1.00 82.44 105 ILE A C 1
ATOM 959 O O . ILE A 1 105 ? -0.960 2.876 3.968 1.00 82.44 105 ILE A O 1
ATOM 963 N N . HIS A 1 106 ? -2.434 1.405 4.793 1.00 85.75 106 HIS A N 1
ATOM 964 C CA . HIS A 1 106 ? -2.039 0.344 3.872 1.00 85.75 106 HIS A CA 1
ATOM 965 C C . HIS A 1 106 ? -2.281 0.762 2.425 1.00 85.75 106 HIS A C 1
ATOM 967 O O . HIS A 1 106 ? -1.385 0.631 1.603 1.00 85.75 106 HIS A O 1
ATOM 973 N N . THR A 1 107 ? -3.461 1.290 2.091 1.00 85.94 107 THR A N 1
ATOM 974 C CA . THR A 1 107 ? -3.749 1.729 0.720 1.00 85.94 107 THR A CA 1
ATOM 975 C C . THR A 1 107 ? -2.866 2.894 0.317 1.00 85.94 107 THR A C 1
ATOM 977 O O . THR A 1 107 ? -2.286 2.829 -0.757 1.00 85.94 107 THR A O 1
ATOM 980 N N . TYR A 1 108 ? -2.688 3.913 1.157 1.00 86.31 108 TYR A N 1
ATOM 981 C CA . TYR A 1 108 ? -1.854 5.065 0.836 1.00 86.31 108 TYR A CA 1
ATOM 982 C C . TYR A 1 108 ? -0.391 4.665 0.660 1.00 86.31 108 TYR A C 1
ATOM 984 O O . TYR A 1 108 ? 0.197 4.954 -0.374 1.00 86.31 108 TYR A O 1
ATOM 992 N N . ILE A 1 109 ? 0.192 3.946 1.621 1.00 82.06 109 ILE A N 1
ATOM 993 C CA . ILE A 1 109 ? 1.588 3.506 1.544 1.00 82.06 109 ILE A CA 1
ATOM 994 C C . ILE A 1 109 ? 1.771 2.547 0.374 1.00 82.06 109 ILE A C 1
ATOM 996 O O . ILE A 1 109 ? 2.675 2.751 -0.430 1.00 82.06 109 ILE A O 1
ATOM 1000 N N . HIS A 1 110 ? 0.917 1.532 0.236 1.00 85.19 110 HIS A N 1
ATOM 1001 C CA . HIS A 1 110 ? 1.040 0.569 -0.851 1.00 85.19 110 HIS A CA 1
ATOM 1002 C C . HIS A 1 110 ? 0.886 1.255 -2.204 1.00 85.19 110 HIS A C 1
ATOM 1004 O O . HIS A 1 110 ? 1.731 1.072 -3.068 1.00 85.19 110 HIS A O 1
ATOM 1010 N N . THR A 1 111 ? -0.156 2.064 -2.411 1.00 85.44 111 THR A N 1
ATOM 1011 C CA . THR A 1 111 ? -0.354 2.749 -3.695 1.00 85.44 111 THR A CA 1
ATOM 1012 C C . THR A 1 111 ? 0.752 3.752 -3.959 1.00 85.44 111 THR A C 1
ATOM 1014 O O . THR A 1 111 ? 1.314 3.713 -5.044 1.00 85.44 111 THR A O 1
ATOM 1017 N N . TYR A 1 112 ? 1.132 4.590 -2.996 1.00 85.25 112 TYR A N 1
ATOM 1018 C CA . TYR A 1 112 ? 2.177 5.591 -3.184 1.00 85.25 112 TYR A CA 1
ATOM 1019 C C . TYR A 1 112 ? 3.532 4.942 -3.455 1.00 85.25 112 TYR A C 1
ATOM 1021 O O . TYR A 1 112 ? 4.161 5.250 -4.459 1.00 85.25 112 TYR A O 1
ATOM 1029 N N . ILE A 1 113 ? 3.968 4.000 -2.614 1.00 82.69 113 ILE A N 1
ATOM 1030 C CA . ILE A 1 113 ? 5.255 3.323 -2.790 1.00 82.69 113 ILE A CA 1
ATOM 1031 C C . ILE A 1 113 ? 5.242 2.494 -4.069 1.00 82.69 113 ILE A C 1
ATOM 1033 O O . ILE A 1 113 ? 6.163 2.619 -4.869 1.00 82.69 113 ILE A O 1
ATOM 1037 N N . HIS A 1 114 ? 4.210 1.681 -4.300 1.00 84.44 114 HIS A N 1
ATOM 1038 C CA . HIS A 1 114 ? 4.145 0.853 -5.498 1.00 84.44 114 HIS A CA 1
ATOM 1039 C C . HIS A 1 114 ? 4.115 1.717 -6.754 1.00 84.44 114 HIS A C 1
ATOM 1041 O O . HIS A 1 114 ? 4.898 1.479 -7.662 1.00 84.44 114 HIS A O 1
ATOM 1047 N N . THR A 1 115 ? 3.252 2.733 -6.828 1.00 85.62 115 THR A N 1
ATOM 1048 C CA . THR A 1 115 ? 3.184 3.598 -8.014 1.00 85.62 115 THR A CA 1
ATOM 1049 C C . THR A 1 115 ? 4.463 4.393 -8.187 1.00 85.62 115 THR A C 1
ATOM 1051 O O . THR A 1 115 ? 4.990 4.396 -9.290 1.00 85.62 115 THR A O 1
ATOM 1054 N N . T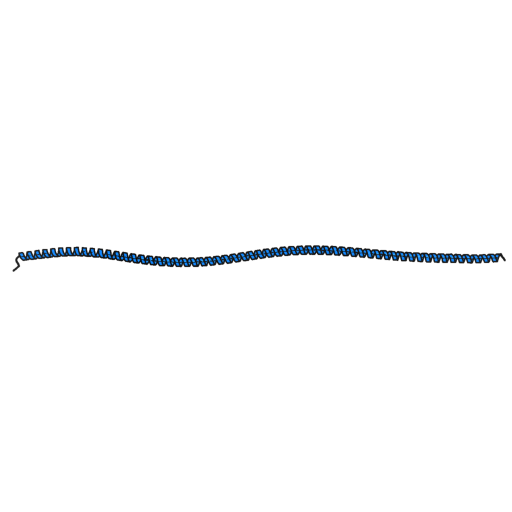YR A 1 116 ? 5.015 5.000 -7.137 1.00 85.19 116 TYR A N 1
ATOM 1055 C CA . TYR A 1 116 ? 6.240 5.786 -7.236 1.00 85.19 116 TYR A CA 1
ATOM 1056 C C . TYR A 1 116 ? 7.432 4.920 -7.638 1.00 85.19 116 TYR A C 1
ATOM 1058 O O . TYR A 1 116 ? 8.100 5.228 -8.617 1.00 85.19 116 TYR A O 1
ATOM 1066 N N . ILE A 1 117 ? 7.671 3.805 -6.945 1.00 83.12 117 ILE A N 1
ATOM 1067 C CA . ILE A 1 117 ? 8.784 2.904 -7.257 1.00 83.12 117 ILE A CA 1
ATOM 1068 C C . ILE A 1 117 ? 8.587 2.286 -8.635 1.00 83.12 117 ILE A C 1
ATOM 1070 O O . ILE A 1 117 ? 9.504 2.332 -9.446 1.00 83.12 117 ILE A O 1
ATOM 1074 N N . HIS A 1 118 ? 7.406 1.741 -8.932 1.00 84.50 118 HIS A N 1
ATOM 1075 C CA . HIS A 1 118 ? 7.155 1.123 -10.228 1.00 84.50 118 HIS A CA 1
ATOM 1076 C C . HIS A 1 118 ? 7.299 2.142 -11.353 1.00 84.50 118 HIS A C 1
ATOM 1078 O O . HIS A 1 118 ? 8.008 1.877 -12.312 1.00 84.50 118 HIS A O 1
ATOM 1084 N N . THR A 1 119 ? 6.673 3.317 -11.254 1.00 85.06 119 THR A N 1
ATOM 1085 C CA . THR A 1 119 ? 6.782 4.337 -12.305 1.00 85.06 119 THR A CA 1
ATOM 1086 C C . THR A 1 119 ? 8.200 4.860 -12.417 1.00 85.06 119 THR A C 1
ATOM 1088 O O . THR A 1 119 ? 8.709 4.898 -13.528 1.00 85.06 119 THR A O 1
ATOM 1091 N N . TYR A 1 120 ? 8.873 5.197 -11.320 1.00 85.19 120 TYR A N 1
ATOM 1092 C CA . TYR A 1 120 ? 10.235 5.720 -11.358 1.00 85.19 120 TYR A CA 1
ATOM 1093 C C . TYR A 1 120 ? 11.216 4.688 -11.909 1.00 85.19 120 TYR A C 1
ATOM 1095 O O . TYR A 1 120 ? 11.924 4.979 -12.864 1.00 85.19 120 TYR A O 1
ATOM 1103 N N . ILE A 1 121 ? 11.221 3.465 -11.376 1.00 83.12 121 ILE A N 1
ATOM 1104 C CA . ILE A 1 121 ? 12.119 2.404 -11.840 1.00 83.12 121 ILE A CA 1
ATOM 1105 C C . ILE A 1 121 ? 11.787 2.029 -13.279 1.00 83.12 121 ILE A C 1
ATOM 1107 O O . ILE A 1 121 ? 12.687 2.000 -14.111 1.00 83.12 121 ILE A O 1
ATOM 1111 N N . HIS A 1 122 ? 10.518 1.776 -13.602 1.00 84.50 122 HIS A N 1
ATOM 1112 C CA . HIS A 1 122 ? 10.136 1.393 -14.957 1.00 84.50 122 HIS A CA 1
ATOM 1113 C C . HIS A 1 122 ? 10.469 2.504 -15.947 1.00 84.50 122 HIS A C 1
ATOM 1115 O O . HIS A 1 122 ? 11.099 2.234 -16.959 1.00 84.50 122 HIS A O 1
ATOM 1121 N N . THR A 1 123 ? 10.093 3.755 -15.677 1.00 84.81 123 THR A N 1
ATOM 1122 C CA . THR A 1 123 ? 10.391 4.860 -16.598 1.00 84.81 123 THR A CA 1
ATOM 1123 C C . THR A 1 123 ? 11.882 5.118 -16.686 1.00 84.81 123 THR A C 1
ATOM 1125 O O . THR A 1 123 ? 12.381 5.210 -17.798 1.00 84.81 123 THR A O 1
ATOM 1128 N N . TYR A 1 124 ? 12.616 5.172 -15.576 1.00 84.88 124 TYR A N 1
ATOM 1129 C CA . TYR A 1 124 ? 14.053 5.426 -15.593 1.00 84.88 124 TYR A CA 1
ATOM 1130 C C . TYR A 1 124 ? 14.810 4.306 -16.300 1.00 84.88 124 TYR A C 1
ATOM 1132 O O . TYR A 1 124 ? 15.551 4.577 -17.235 1.00 84.88 124 TYR A O 1
ATOM 1140 N N . ILE A 1 125 ? 14.586 3.046 -15.921 1.00 82.56 125 ILE A N 1
ATOM 1141 C CA . ILE A 1 125 ? 15.258 1.903 -16.544 1.00 82.56 125 ILE A CA 1
ATOM 1142 C C . ILE A 1 125 ? 14.848 1.787 -18.006 1.00 82.56 125 ILE A C 1
ATOM 1144 O O . ILE A 1 125 ? 15.718 1.692 -18.865 1.00 82.56 125 ILE A O 1
ATOM 1148 N N . HIS A 1 126 ? 13.551 1.832 -18.317 1.00 84.25 126 HIS A N 1
ATOM 1149 C CA . HIS A 1 126 ? 13.095 1.710 -19.697 1.00 84.25 126 HIS A CA 1
ATOM 1150 C C . HIS A 1 126 ? 13.631 2.856 -20.548 1.00 84.25 126 HIS A C 1
ATOM 1152 O O . HIS A 1 126 ? 14.196 2.604 -21.601 1.00 84.25 126 HIS A O 1
ATOM 1158 N N . THR A 1 127 ? 13.499 4.112 -20.115 1.00 84.25 127 THR A N 1
ATOM 1159 C CA . THR A 1 127 ? 13.996 5.248 -20.901 1.00 84.25 127 THR A CA 1
ATOM 1160 C C . THR A 1 127 ? 15.508 5.225 -21.004 1.00 84.25 127 THR A C 1
ATOM 1162 O O . THR A 1 127 ? 16.007 5.341 -22.114 1.00 84.25 127 THR A O 1
ATOM 1165 N N . TYR A 1 128 ? 16.248 5.012 -19.917 1.00 84.19 128 TYR A N 1
ATOM 1166 C CA . TYR A 1 128 ? 17.706 5.000 -19.945 1.00 84.19 128 TYR A CA 1
ATOM 1167 C C . TYR A 1 128 ? 18.239 3.850 -20.794 1.00 84.19 128 TYR A C 1
ATOM 1169 O O . TYR A 1 128 ? 19.011 4.087 -21.713 1.00 84.19 128 TYR A O 1
ATOM 1177 N N . ILE A 1 129 ? 17.790 2.616 -20.554 1.00 82.38 129 ILE A N 1
ATOM 1178 C CA . ILE A 1 129 ? 18.248 1.451 -21.316 1.00 82.38 129 ILE A CA 1
ATOM 1179 C C . ILE A 1 129 ? 17.802 1.565 -22.768 1.00 82.38 129 ILE A C 1
ATOM 1181 O O . ILE A 1 129 ? 18.630 1.410 -23.659 1.00 82.38 129 ILE A O 1
ATOM 1185 N N . HIS A 1 130 ? 16.529 1.865 -23.034 1.00 83.44 130 HIS A N 1
ATOM 1186 C CA . HIS A 1 130 ? 16.046 1.970 -24.407 1.00 83.44 130 HIS A CA 1
ATOM 1187 C C . HIS A 1 130 ? 16.758 3.096 -25.147 1.00 83.44 130 HIS A C 1
ATOM 1189 O O . HIS A 1 130 ? 17.236 2.876 -26.250 1.00 83.44 130 HIS A O 1
ATOM 1195 N N . THR A 1 131 ? 16.864 4.297 -24.573 1.00 83.94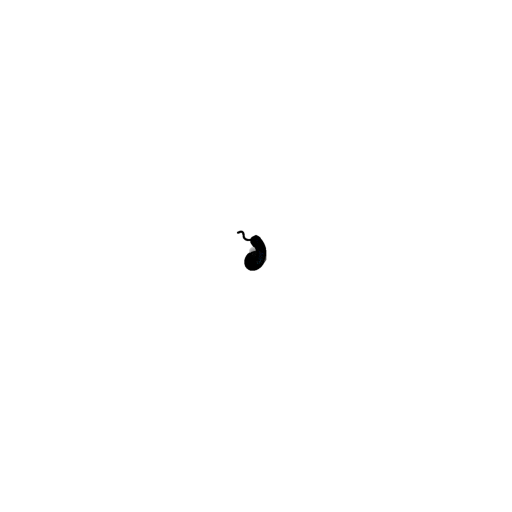 131 THR A N 1
ATOM 1196 C CA . THR A 1 131 ? 17.550 5.406 -25.250 1.00 83.94 131 THR A CA 1
ATOM 1197 C C . THR A 1 131 ? 19.031 5.122 -25.400 1.00 83.94 131 THR A C 1
ATOM 1199 O O . THR A 1 131 ? 19.533 5.283 -26.502 1.00 83.94 131 THR A O 1
ATOM 1202 N N . TYR A 1 132 ? 19.726 4.643 -24.371 1.00 84.25 132 TYR A N 1
ATOM 1203 C CA . TYR A 1 132 ? 21.154 4.356 -24.451 1.00 84.25 132 TYR A CA 1
ATOM 1204 C C . TYR A 1 132 ? 21.445 3.244 -25.454 1.00 84.25 132 TYR A C 1
ATOM 1206 O O . TYR A 1 132 ? 22.231 3.450 -26.368 1.00 84.25 132 TYR A O 1
ATOM 1214 N N . ILE A 1 133 ? 20.773 2.096 -25.349 1.00 81.69 133 ILE A N 1
ATOM 1215 C CA . ILE A 1 133 ? 20.978 0.973 -26.268 1.00 81.69 133 ILE A CA 1
ATOM 1216 C C . ILE A 1 133 ? 20.552 1.364 -27.678 1.00 81.69 133 ILE A C 1
ATOM 1218 O O . ILE A 1 133 ? 21.326 1.173 -28.608 1.00 81.69 133 ILE A O 1
ATOM 1222 N N . HIS A 1 134 ? 19.360 1.935 -27.860 1.00 82.69 134 HIS A N 1
ATOM 1223 C CA . HIS A 1 134 ? 18.893 2.312 -29.190 1.00 82.69 134 HIS A CA 1
ATOM 1224 C C . HIS A 1 134 ? 19.806 3.365 -29.805 1.00 82.69 134 HIS A C 1
ATOM 1226 O O . HIS A 1 134 ? 20.242 3.191 -30.932 1.00 82.69 134 HIS A O 1
ATOM 1232 N N . THR A 1 135 ? 20.132 4.448 -29.096 1.00 83.81 135 THR A N 1
ATOM 1233 C CA . THR A 1 135 ? 21.009 5.487 -29.651 1.00 83.81 135 THR A CA 1
ATOM 1234 C C . THR A 1 135 ? 22.409 4.956 -29.880 1.00 83.81 135 THR A C 1
ATOM 1236 O O . THR A 1 135 ? 22.923 5.156 -30.970 1.00 83.81 135 THR A O 1
ATOM 1239 N 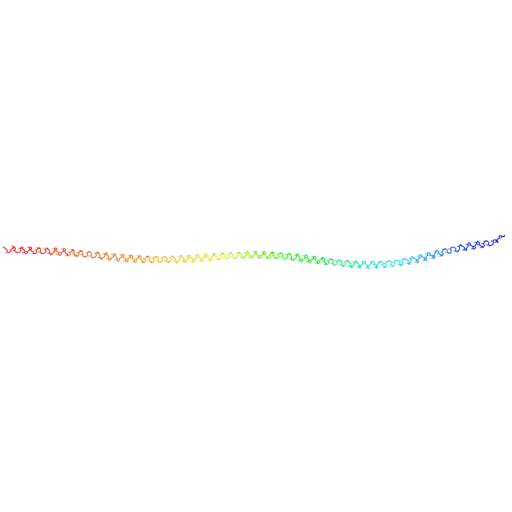N . TYR A 1 136 ? 23.012 4.234 -28.937 1.00 83.31 136 TYR A N 1
ATOM 1240 C CA . TYR A 1 136 ? 24.363 3.707 -29.090 1.00 83.31 136 TYR A CA 1
ATOM 1241 C C . TYR A 1 136 ? 24.440 2.682 -30.217 1.00 83.31 136 TYR A C 1
ATOM 1243 O O . TYR A 1 136 ? 25.244 2.847 -31.122 1.00 83.31 136 TYR A O 1
ATOM 1251 N N . ILE A 1 137 ? 23.575 1.665 -30.222 1.00 81.31 137 ILE A N 1
ATOM 1252 C CA . ILE A 1 137 ? 23.574 0.636 -31.266 1.00 81.31 137 ILE A CA 1
ATOM 1253 C C . ILE A 1 137 ? 23.204 1.251 -32.609 1.00 81.31 137 ILE A C 1
ATOM 1255 O O . ILE A 1 137 ? 23.921 1.037 -33.580 1.00 81.31 137 ILE A O 1
ATOM 1259 N N . HIS A 1 138 ? 22.127 2.036 -32.685 1.00 82.00 138 HIS A N 1
ATOM 1260 C CA . HIS A 1 138 ? 21.715 2.637 -33.948 1.00 82.00 138 HIS A CA 1
ATOM 1261 C C . HIS A 1 138 ? 22.794 3.579 -34.468 1.00 82.00 138 HIS A C 1
ATOM 1263 O O . HIS A 1 138 ? 23.168 3.468 -35.624 1.00 82.00 138 HIS A O 1
ATOM 1269 N N . THR A 1 139 ? 23.328 4.492 -33.654 1.00 82.88 139 THR A N 1
ATOM 1270 C CA . THR A 1 139 ? 24.374 5.409 -34.125 1.00 82.88 139 THR A CA 1
ATOM 1271 C C . THR A 1 139 ? 25.652 4.662 -34.449 1.00 82.88 139 THR A C 1
ATOM 1273 O O . THR A 1 139 ? 26.176 4.880 -35.530 1.00 82.88 139 THR A O 1
ATOM 1276 N N . TYR A 1 140 ? 26.132 3.752 -33.605 1.00 82.62 140 TYR A N 1
ATOM 1277 C CA . TYR A 1 140 ? 27.368 3.019 -33.853 1.00 82.62 140 TYR A CA 1
ATOM 1278 C C . TYR A 1 140 ? 27.254 2.133 -35.089 1.00 82.62 140 TYR A C 1
ATOM 1280 O O . TYR A 1 140 ? 28.061 2.266 -35.998 1.00 82.62 140 TYR A O 1
ATOM 1288 N N . ILE A 1 141 ? 26.228 1.283 -35.178 1.00 80.94 141 ILE A N 1
ATOM 1289 C CA . ILE A 1 141 ? 26.038 0.395 -36.328 1.00 80.94 141 ILE A CA 1
ATOM 1290 C C . ILE A 1 141 ? 25.759 1.214 -37.581 1.00 80.94 141 ILE A C 1
ATOM 1292 O O . ILE A 1 141 ? 26.420 0.999 -38.591 1.00 80.94 141 ILE A O 1
ATOM 1296 N N . HIS A 1 142 ? 24.827 2.169 -37.536 1.00 81.75 142 HIS A N 1
ATOM 1297 C CA . HIS A 1 142 ? 24.509 2.969 -38.714 1.00 81.75 142 HIS A CA 1
ATOM 1298 C C . HIS A 1 142 ? 25.724 3.769 -39.164 1.00 81.75 142 HIS A C 1
ATOM 1300 O O . HIS A 1 142 ? 26.081 3.699 -40.328 1.00 81.75 142 HIS A O 1
ATOM 1306 N N . THR A 1 143 ? 26.394 4.508 -38.277 1.00 82.75 143 THR A N 1
ATOM 1307 C CA . THR A 1 143 ? 27.563 5.302 -38.677 1.00 82.75 143 THR A CA 1
ATOM 1308 C C . THR A 1 143 ? 28.708 4.409 -39.111 1.00 82.75 143 THR A C 1
ATOM 1310 O O . THR A 1 143 ? 29.242 4.650 -40.182 1.00 82.75 143 THR A O 1
ATOM 1313 N N . TYR A 1 144 ? 29.057 3.359 -38.371 1.00 82.06 144 TYR A N 1
ATOM 1314 C CA . TYR A 1 144 ? 30.169 2.485 -38.728 1.00 82.06 144 TYR A CA 1
ATOM 1315 C C . TYR A 1 144 ? 29.903 1.751 -40.038 1.00 82.06 144 TYR A C 1
ATOM 1317 O O . TYR A 1 144 ? 30.707 1.850 -40.953 1.00 82.06 144 TYR A O 1
ATOM 1325 N N . ILE A 1 145 ? 28.758 1.079 -40.178 1.00 81.12 145 ILE A N 1
ATOM 1326 C CA . ILE A 1 145 ? 28.431 0.337 -41.398 1.00 81.12 145 ILE A CA 1
ATOM 1327 C C . ILE A 1 145 ? 28.238 1.296 -42.565 1.00 81.12 145 ILE A C 1
ATOM 1329 O O . ILE A 1 145 ? 28.838 1.083 -43.613 1.00 81.12 145 ILE A O 1
ATOM 1333 N N . HIS A 1 146 ? 27.451 2.362 -42.408 1.00 81.75 146 HIS A N 1
ATOM 1334 C CA . HIS A 1 146 ? 27.224 3.305 -43.499 1.00 81.75 146 HIS A CA 1
ATOM 1335 C C . HIS A 1 146 ? 28.530 3.972 -43.914 1.00 81.75 146 HIS A C 1
ATOM 1337 O O . HIS A 1 146 ? 28.834 3.995 -45.097 1.00 81.75 146 HIS A O 1
ATOM 1343 N N . THR A 1 147 ? 29.329 4.495 -42.981 1.00 82.38 147 THR A N 1
ATOM 1344 C CA . THR A 1 147 ? 30.597 5.143 -43.343 1.00 82.38 147 THR A CA 1
ATOM 1345 C C . THR A 1 147 ? 31.590 4.140 -43.896 1.00 82.38 147 THR A C 1
ATOM 1347 O O . THR A 1 147 ? 32.172 4.429 -44.931 1.00 82.38 147 THR A O 1
ATOM 1350 N N . TYR A 1 148 ? 31.757 2.961 -43.300 1.00 82.06 148 TYR A N 1
ATOM 1351 C CA . TYR A 1 148 ? 32.693 1.956 -43.790 1.00 82.06 148 TYR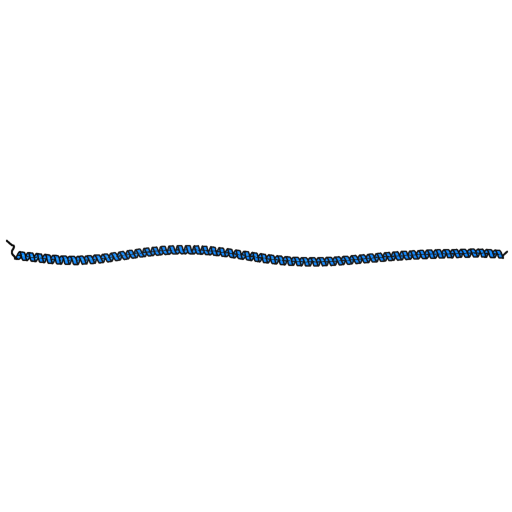 A CA 1
ATOM 1352 C C . TYR A 1 148 ? 32.292 1.449 -45.171 1.00 82.06 148 TYR A C 1
ATOM 1354 O O . TYR A 1 148 ? 33.097 1.512 -46.088 1.00 82.06 148 TYR A O 1
ATOM 1362 N N . ILE A 1 149 ? 31.042 1.020 -45.359 1.00 80.88 149 ILE A N 1
ATOM 1363 C CA . ILE A 1 149 ? 30.562 0.530 -46.654 1.00 80.88 149 ILE A CA 1
ATOM 1364 C C . ILE A 1 149 ? 30.581 1.656 -47.680 1.00 80.88 149 ILE A C 1
ATOM 1366 O O . ILE A 1 149 ? 31.134 1.471 -48.758 1.00 80.88 149 ILE A O 1
ATOM 1370 N N . HIS A 1 150 ? 30.022 2.826 -47.365 1.00 81.25 150 HIS A N 1
ATOM 1371 C CA . HIS A 1 150 ? 29.993 3.937 -48.309 1.00 81.25 150 HIS A CA 1
ATOM 1372 C C . HIS A 1 150 ? 31.407 4.371 -48.674 1.00 81.25 150 HIS A C 1
ATOM 1374 O O . HIS A 1 150 ? 31.720 4.453 -49.850 1.00 81.25 150 HIS A O 1
ATOM 1380 N N . THR A 1 151 ? 32.291 4.619 -47.705 1.00 81.94 151 THR A N 1
ATOM 1381 C CA . THR A 1 151 ? 33.663 5.042 -48.011 1.00 81.94 151 THR A CA 1
ATOM 1382 C C . THR A 1 151 ? 34.434 3.941 -48.712 1.00 81.94 151 THR A C 1
ATOM 1384 O O . THR A 1 151 ? 35.019 4.224 -49.745 1.00 81.94 151 THR A O 1
ATOM 1387 N N . TYR A 1 152 ? 34.404 2.696 -48.242 1.00 81.12 152 TYR A N 1
ATOM 1388 C CA . TYR A 1 152 ? 35.149 1.604 -48.857 1.00 81.12 152 TYR A CA 1
ATOM 1389 C C . TYR A 1 152 ? 34.649 1.312 -50.267 1.00 81.12 152 TYR A C 1
ATOM 1391 O O . TYR A 1 152 ? 35.437 1.354 -51.200 1.00 81.12 152 TYR A O 1
ATOM 1399 N N . ILE A 1 153 ? 33.346 1.089 -50.457 1.00 80.25 153 ILE A N 1
ATOM 1400 C CA . ILE A 1 153 ? 32.785 0.788 -51.777 1.00 80.25 153 ILE A CA 1
ATOM 1401 C C . ILE A 1 153 ? 32.928 1.992 -52.696 1.00 80.25 153 ILE A C 1
ATOM 1403 O O . ILE A 1 153 ? 33.428 1.836 -53.805 1.00 80.25 153 ILE A O 1
ATOM 1407 N N . HIS A 1 154 ? 32.538 3.193 -52.260 1.00 80.19 154 HIS A N 1
ATOM 1408 C CA . HIS A 1 154 ? 32.635 4.371 -53.115 1.00 80.19 154 HIS A CA 1
ATOM 1409 C C . HIS A 1 154 ? 34.089 4.653 -53.471 1.00 80.19 154 HIS A C 1
ATOM 1411 O O . HIS A 1 154 ? 34.390 4.809 -54.643 1.00 80.19 154 HIS A O 1
ATOM 1417 N N . THR A 1 155 ? 35.012 4.701 -52.508 1.00 80.50 155 THR A N 1
ATOM 1418 C CA . THR A 1 155 ? 36.418 4.984 -52.824 1.00 80.50 155 THR A CA 1
ATOM 1419 C C . THR A 1 155 ? 37.037 3.859 -53.630 1.00 80.50 155 THR A C 1
ATOM 1421 O O . THR A 1 155 ? 37.657 4.157 -54.638 1.00 80.50 155 THR A O 1
ATOM 1424 N N . TYR A 1 156 ? 36.840 2.590 -53.278 1.00 80.56 156 TYR A N 1
ATOM 1425 C CA . TYR A 1 156 ? 37.426 1.472 -54.010 1.00 80.56 156 TYR A CA 1
ATOM 1426 C C . TYR A 1 156 ? 36.873 1.384 -55.427 1.00 80.56 156 TYR A C 1
ATOM 1428 O O . TYR A 1 156 ? 37.648 1.401 -56.372 1.00 80.56 156 TYR A O 1
ATOM 1436 N N . ILE A 1 157 ? 35.550 1.364 -55.603 1.00 79.44 157 ILE A N 1
ATOM 1437 C CA . ILE A 1 157 ? 34.936 1.275 -56.932 1.00 79.44 157 ILE A CA 1
ATOM 1438 C C . ILE A 1 157 ? 35.246 2.529 -57.737 1.00 79.44 157 ILE A C 1
ATOM 1440 O O . ILE A 1 157 ? 35.707 2.412 -58.867 1.00 79.44 157 ILE A O 1
ATOM 1444 N N . HIS A 1 158 ? 35.041 3.724 -57.178 1.00 79.75 158 HIS A N 1
ATOM 1445 C CA . HIS A 1 158 ? 35.310 4.957 -57.909 1.00 79.75 158 HIS A CA 1
ATOM 1446 C C . HIS A 1 158 ? 36.785 5.048 -58.281 1.00 79.75 158 HIS A C 1
ATOM 1448 O O . HIS A 1 158 ? 37.091 5.258 -59.443 1.00 79.75 158 HIS A O 1
ATOM 1454 N N . THR A 1 159 ? 37.716 4.869 -57.341 1.00 80.75 159 THR A N 1
ATOM 1455 C CA . THR A 1 159 ? 39.146 4.969 -57.662 1.00 80.75 159 THR A CA 1
ATOM 1456 C C . THR A 1 159 ? 39.580 3.852 -58.590 1.00 80.75 159 THR A C 1
ATOM 1458 O O . THR A 1 159 ? 40.210 4.155 -59.591 1.00 80.75 159 THR A O 1
ATOM 1461 N N . TYR A 1 160 ? 39.218 2.595 -58.344 1.00 79.88 160 TYR A N 1
ATOM 1462 C CA . TYR A 1 160 ? 39.633 1.478 -59.187 1.00 79.88 160 TYR A CA 1
ATOM 1463 C C . TYR A 1 160 ? 39.050 1.594 -60.590 1.00 79.88 160 TYR A C 1
ATOM 1465 O O . TYR A 1 160 ? 39.806 1.596 -61.551 1.00 79.88 160 TYR A O 1
ATOM 1473 N N . ILE A 1 161 ? 37.732 1.764 -60.730 1.00 78.94 161 ILE A N 1
ATOM 1474 C CA . ILE A 1 161 ? 37.094 1.874 -62.045 1.00 78.94 161 ILE A CA 1
ATOM 1475 C C . ILE A 1 161 ? 37.558 3.143 -62.749 1.00 78.94 161 ILE A C 1
ATOM 1477 O O . ILE A 1 161 ? 37.987 3.064 -63.895 1.00 78.94 161 ILE A O 1
ATOM 1481 N N . HIS A 1 162 ? 37.518 4.302 -62.088 1.00 80.38 162 HIS A N 1
ATOM 1482 C CA . HIS A 1 162 ? 37.928 5.549 -62.726 1.00 80.38 162 HIS A CA 1
ATOM 1483 C C . HIS A 1 162 ? 39.398 5.492 -63.123 1.00 80.38 162 HIS A C 1
ATOM 1485 O O . HIS A 1 162 ? 39.715 5.775 -64.268 1.00 80.38 162 HIS A O 1
ATOM 1491 N N . THR A 1 163 ? 40.310 5.110 -62.226 1.00 81.12 163 THR A N 1
ATOM 1492 C CA . THR A 1 163 ? 41.739 5.063 -62.567 1.00 81.12 163 THR A CA 1
ATOM 1493 C C . THR A 1 163 ? 42.027 3.981 -63.590 1.00 81.12 163 THR A C 1
ATOM 1495 O O . THR A 1 163 ? 42.707 4.280 -64.559 1.00 81.12 163 THR A O 1
ATOM 1498 N N . TYR A 1 164 ? 41.490 2.770 -63.457 1.00 80.62 164 TYR A N 1
ATOM 1499 C CA . TYR A 1 164 ? 41.746 1.688 -64.402 1.00 80.62 164 TYR A CA 1
ATOM 1500 C C . TYR A 1 164 ? 41.174 2.004 -65.779 1.00 80.62 164 TYR A C 1
ATOM 1502 O O . TYR A 1 164 ? 41.906 1.955 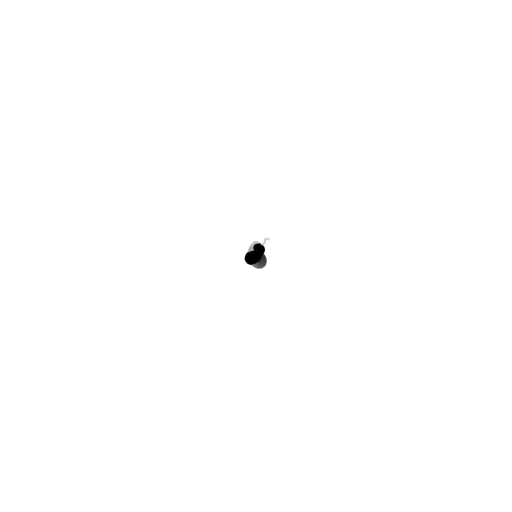-66.757 1.00 80.62 164 TYR A O 1
ATOM 1510 N N . ILE A 1 165 ? 39.900 2.393 -65.873 1.00 79.38 165 ILE A N 1
ATOM 1511 C CA . ILE A 1 165 ? 39.276 2.720 -67.158 1.00 79.38 165 ILE A CA 1
ATOM 1512 C C . ILE A 1 165 ? 39.926 3.961 -67.755 1.00 79.38 165 ILE A C 1
ATOM 1514 O O . ILE A 1 165 ? 40.312 3.930 -68.918 1.00 79.38 165 ILE A O 1
ATOM 1518 N N . HIS A 1 166 ? 40.095 5.038 -66.983 1.00 80.50 166 HIS A N 1
ATOM 1519 C CA . HIS A 1 166 ? 40.715 6.252 -67.501 1.00 80.50 166 HIS A CA 1
ATOM 1520 C C . HIS A 1 166 ? 42.146 5.977 -67.950 1.00 80.50 166 HIS A C 1
ATOM 1522 O O . HIS A 1 166 ? 42.496 6.323 -69.067 1.00 80.50 166 HIS A O 1
ATOM 1528 N N . THR A 1 167 ? 42.981 5.337 -67.128 1.00 80.81 167 THR A N 1
ATOM 1529 C CA . THR A 1 167 ? 44.368 5.049 -67.518 1.00 80.81 167 THR A CA 1
ATOM 1530 C C . THR A 1 167 ? 44.423 4.066 -68.670 1.00 80.81 167 THR A C 1
ATOM 1532 O O . THR A 1 167 ? 45.129 4.348 -69.624 1.00 80.81 167 THR A O 1
ATOM 1535 N N . TYR A 1 168 ? 43.670 2.969 -68.657 1.00 81.06 168 TYR A N 1
ATOM 1536 C CA . TYR A 1 168 ? 43.693 1.980 -69.729 1.00 81.06 168 TYR A CA 1
ATOM 1537 C C . TYR A 1 168 ? 43.179 2.564 -71.040 1.00 81.06 168 TYR A C 1
ATOM 1539 O O . TYR A 1 168 ? 43.884 2.504 -72.036 1.00 81.06 168 TYR A O 1
ATOM 1547 N N . ILE A 1 169 ? 41.999 3.189 -71.051 1.00 79.50 169 ILE A N 1
ATOM 1548 C CA . ILE A 1 169 ? 41.436 3.787 -72.266 1.00 79.50 169 ILE A CA 1
ATOM 1549 C C . ILE A 1 169 ? 42.315 4.937 -72.738 1.00 79.50 169 ILE A C 1
ATOM 1551 O O . ILE A 1 169 ? 42.686 4.965 -73.906 1.00 79.50 169 ILE A O 1
ATOM 1555 N N . HIS A 1 170 ? 42.686 5.867 -71.856 1.00 79.69 170 HIS A N 1
ATOM 1556 C CA . HIS A 1 170 ? 43.511 7.000 -72.253 1.00 79.69 170 HIS A CA 1
ATOM 1557 C C . HIS A 1 170 ? 44.868 6.525 -72.757 1.00 79.69 170 HIS A C 1
ATOM 1559 O O . HIS A 1 170 ? 45.275 6.929 -73.834 1.00 79.69 170 HIS A O 1
ATOM 1565 N N . THR A 1 171 ? 45.581 5.662 -72.030 1.00 80.19 171 THR A N 1
ATOM 1566 C CA . THR A 1 171 ? 46.895 5.183 -72.481 1.00 80.19 171 THR A CA 1
ATOM 1567 C C . THR A 1 171 ? 46.773 4.326 -73.725 1.00 80.19 171 THR A C 1
ATOM 1569 O O . THR A 1 171 ? 47.516 4.575 -74.660 1.00 80.19 171 THR A O 1
ATOM 1572 N N . TYR A 1 172 ? 45.836 3.384 -73.806 1.00 79.81 172 TYR A N 1
ATOM 1573 C CA . TYR A 1 172 ? 45.680 2.524 -74.974 1.00 79.81 172 TYR A CA 1
ATOM 1574 C C . TYR A 1 172 ? 45.274 3.326 -76.204 1.00 79.81 172 TYR A C 1
ATOM 1576 O O . TYR A 1 172 ? 45.961 3.258 -77.212 1.00 79.81 172 TYR A O 1
ATOM 1584 N N . ILE A 1 173 ? 44.218 4.139 -76.127 1.00 78.56 173 ILE A N 1
ATOM 1585 C CA . ILE A 1 173 ? 43.767 4.948 -77.262 1.00 78.56 173 ILE A CA 1
ATOM 1586 C C . ILE A 1 173 ? 44.830 5.976 -77.625 1.00 78.56 173 ILE A C 1
ATOM 1588 O O . ILE A 1 173 ? 45.204 6.059 -78.789 1.00 78.56 173 ILE A O 1
ATOM 1592 N N . HIS A 1 174 ? 45.352 6.734 -76.658 1.00 79.69 174 HIS A N 1
ATOM 1593 C CA . HIS A 1 174 ? 46.365 7.741 -76.950 1.00 79.69 174 HIS A CA 1
ATOM 1594 C C . HIS A 1 174 ? 47.612 7.092 -77.536 1.00 79.69 174 HIS A C 1
ATOM 1596 O O . HIS A 1 174 ? 48.054 7.507 -78.593 1.00 79.69 174 HIS A O 1
ATOM 1602 N N . THR A 1 175 ? 48.182 6.062 -76.906 1.00 79.12 175 THR A N 1
ATOM 1603 C CA . THR A 1 175 ? 49.396 5.423 -77.432 1.00 79.12 175 THR A CA 1
ATOM 1604 C C . THR A 1 175 ? 49.127 4.723 -78.749 1.00 79.12 175 THR A C 1
ATOM 1606 O O . THR A 1 175 ? 49.881 4.957 -79.679 1.00 79.12 175 THR A O 1
ATOM 1609 N N . TYR A 1 176 ? 48.063 3.935 -78.890 1.00 79.00 176 TYR A N 1
ATOM 1610 C CA . TYR A 1 176 ? 47.770 3.212 -80.123 1.00 79.00 176 TYR A CA 1
ATOM 1611 C C . TYR A 1 176 ? 47.458 4.167 -81.268 1.00 79.00 176 TYR A C 1
ATOM 1613 O O . TYR A 1 176 ? 48.109 4.090 -82.300 1.00 79.00 176 TYR A O 1
ATOM 1621 N N . ILE A 1 177 ? 46.528 5.109 -81.093 1.00 77.25 177 ILE A N 1
ATOM 1622 C CA . ILE A 1 177 ? 46.175 6.064 -82.148 1.00 77.25 177 ILE A CA 1
ATOM 1623 C C . ILE A 1 177 ? 47.355 6.978 -82.442 1.00 77.25 177 ILE A C 1
ATOM 1625 O O . ILE A 1 177 ? 47.720 7.119 -83.603 1.00 77.25 177 ILE A O 1
ATOM 1629 N N . HIS A 1 178 ? 47.985 7.572 -81.426 1.00 78.38 178 HIS A N 1
ATOM 1630 C CA . HIS A 1 178 ? 49.114 8.466 -81.660 1.00 78.38 178 HIS A CA 1
ATOM 1631 C C . HIS A 1 178 ? 50.264 7.716 -82.321 1.00 78.38 178 HIS A C 1
ATOM 1633 O O . HIS A 1 178 ? 50.752 8.167 -83.344 1.00 78.38 178 HIS A O 1
ATOM 1639 N N . THR A 1 179 ? 50.698 6.567 -81.797 1.00 78.56 179 THR A N 1
ATOM 1640 C CA . THR A 1 179 ? 51.809 5.826 -82.411 1.00 78.56 179 THR A CA 1
ATOM 1641 C C . THR A 1 179 ? 51.428 5.288 -83.775 1.00 78.56 179 THR A C 1
ATOM 1643 O O . THR A 1 179 ? 52.199 5.492 -84.697 1.00 78.56 179 THR A O 1
ATOM 1646 N N . TYR A 1 180 ? 50.260 4.676 -83.961 1.00 78.19 180 TYR A N 1
ATOM 1647 C CA . TYR A 1 180 ? 49.860 4.126 -85.251 1.00 78.19 180 TYR A CA 1
ATOM 1648 C C . TYR A 1 180 ? 49.685 5.224 -86.292 1.00 78.19 180 TYR A C 1
ATOM 1650 O O . TYR A 1 180 ? 50.323 5.162 -87.331 1.00 78.19 180 TYR A O 1
ATOM 1658 N N . ILE A 1 181 ? 48.895 6.264 -86.014 1.00 76.44 181 ILE A N 1
ATOM 1659 C CA . ILE A 1 181 ? 48.680 7.358 -86.966 1.00 76.44 181 ILE A CA 1
ATOM 1660 C C . ILE A 1 181 ? 49.984 8.107 -87.203 1.00 76.44 181 ILE A C 1
ATOM 1662 O O . ILE A 1 181 ? 50.359 8.298 -88.354 1.00 76.44 181 ILE A O 1
ATOM 1666 N N . HIS A 1 182 ? 50.705 8.503 -86.152 1.00 78.19 182 HIS A N 1
ATOM 1667 C CA . HIS A 1 182 ? 51.952 9.237 -86.326 1.00 78.19 182 HIS A CA 1
ATOM 1668 C C . HIS A 1 182 ? 52.972 8.389 -87.076 1.00 78.19 182 HIS A C 1
ATOM 1670 O O . HIS A 1 182 ? 53.506 8.848 -88.072 1.00 78.19 182 HIS A O 1
ATOM 1676 N N . THR A 1 183 ? 53.248 7.153 -86.655 1.00 78.06 183 THR A N 1
ATOM 1677 C CA . THR A 1 183 ? 54.242 6.319 -87.345 1.00 78.06 183 THR A CA 1
ATOM 1678 C C . THR A 1 183 ? 53.780 5.952 -88.740 1.00 78.06 183 THR A C 1
ATOM 1680 O O . THR A 1 183 ? 54.560 6.134 -89.660 1.00 78.06 183 THR A O 1
ATOM 1683 N N . TYR A 1 184 ? 52.541 5.513 -88.949 1.00 77.69 184 TYR A N 1
ATOM 1684 C CA . TYR A 1 184 ? 52.056 5.116 -90.267 1.00 77.69 184 TYR A CA 1
ATOM 1685 C C . TYR A 1 184 ? 52.000 6.303 -91.220 1.00 77.69 184 TYR A C 1
ATOM 1687 O O . TYR A 1 184 ? 52.604 6.240 -92.280 1.00 77.69 184 TYR A O 1
ATOM 1695 N N . ILE A 1 185 ? 51.351 7.409 -90.846 1.00 76.50 185 ILE A N 1
ATOM 1696 C CA . ILE A 1 185 ? 51.261 8.586 -91.716 1.00 76.50 185 ILE A CA 1
ATOM 1697 C C . ILE A 1 185 ? 52.642 9.193 -91.921 1.00 76.50 185 ILE A C 1
ATOM 1699 O O . ILE A 1 185 ? 53.019 9.438 -93.062 1.00 76.50 185 ILE A O 1
ATOM 1703 N N . HIS A 1 186 ? 53.423 9.407 -90.860 1.00 78.19 186 HIS A N 1
ATOM 1704 C CA . HIS A 1 186 ? 54.748 9.998 -91.009 1.00 78.19 186 HIS A CA 1
ATOM 1705 C C . HIS A 1 186 ? 55.654 9.095 -91.838 1.00 78.19 186 HIS A C 1
ATOM 1707 O O . HIS A 1 186 ? 56.270 9.575 -92.777 1.00 78.19 186 HIS A O 1
ATOM 1713 N N . THR A 1 187 ? 55.751 7.796 -91.542 1.00 77.69 187 THR A N 1
ATOM 1714 C CA . THR A 1 187 ? 56.617 6.900 -92.322 1.00 77.69 187 THR A CA 1
ATOM 1715 C C . THR A 1 187 ? 56.099 6.728 -93.736 1.00 77.69 187 THR A C 1
ATOM 1717 O O . THR A 1 187 ? 56.898 6.853 -94.651 1.00 77.69 187 THR A O 1
ATOM 1720 N N . TYR A 1 188 ? 54.802 6.518 -93.956 1.00 77.19 188 TYR A N 1
ATOM 1721 C CA . TYR A 1 188 ? 54.242 6.338 -95.291 1.00 77.19 188 TYR A CA 1
ATOM 1722 C C . TYR A 1 188 ? 54.383 7.601 -96.131 1.00 77.19 188 TYR A C 1
ATOM 1724 O O . TYR A 1 188 ? 54.941 7.537 -97.216 1.00 77.19 188 TYR A O 1
ATOM 1732 N N . ILE A 1 189 ? 53.956 8.764 -95.631 1.00 76.31 189 ILE A N 1
ATOM 1733 C CA . ILE A 1 189 ? 54.080 10.023 -96.371 1.00 76.31 189 ILE A CA 1
ATOM 1734 C C . ILE A 1 189 ? 55.551 10.369 -96.571 1.00 76.31 189 ILE A C 1
ATOM 1736 O O . ILE A 1 189 ? 55.946 10.659 -97.695 1.00 76.31 189 ILE A O 1
ATOM 1740 N N . HIS A 1 190 ? 56.379 10.306 -95.527 1.00 77.75 190 HIS A N 1
ATOM 1741 C CA . HIS A 1 190 ? 57.795 10.633 -95.660 1.00 77.75 190 HIS A CA 1
ATOM 1742 C C . HIS A 1 190 ? 58.491 9.678 -96.627 1.00 77.75 190 HIS A C 1
ATOM 1744 O O . HIS A 1 190 ? 59.167 10.136 -97.536 1.00 77.75 190 HIS A O 1
ATOM 1750 N N . THR A 1 191 ? 58.327 8.361 -96.483 1.00 77.19 191 THR A N 1
ATOM 1751 C CA . THR A 1 191 ? 58.966 7.396 -97.390 1.00 77.19 191 THR A CA 1
ATOM 1752 C C . THR A 1 191 ? 58.400 7.499 -98.792 1.00 77.19 191 THR A C 1
ATOM 1754 O O . THR A 1 191 ? 59.191 7.554 -99.720 1.00 77.19 191 THR A O 1
ATOM 1757 N N . TYR A 1 192 ? 57.086 7.590 -98.979 1.00 75.81 192 TYR A N 1
ATOM 1758 C CA . TYR A 1 192 ? 56.472 7.681 -100.300 1.00 75.81 192 TYR A CA 1
ATOM 1759 C C . TYR A 1 192 ? 56.853 8.978 -101.006 1.00 75.81 192 TYR A C 1
ATOM 1761 O O . TYR A 1 192 ? 57.366 8.925 -102.114 1.00 75.81 192 TYR A O 1
ATOM 1769 N N . ILE A 1 193 ? 56.686 10.139 -100.366 1.00 74.88 193 ILE A N 1
ATOM 1770 C CA . ILE A 1 193 ? 57.060 11.425 -100.964 1.00 74.88 193 ILE A CA 1
ATOM 1771 C C . ILE A 1 193 ? 58.565 11.470 -101.200 1.00 74.88 193 ILE A C 1
ATOM 1773 O O . ILE A 1 193 ? 58.989 11.788 -102.307 1.00 74.88 193 ILE A O 1
ATOM 1777 N N . HIS A 1 194 ? 59.382 11.123 -100.203 1.00 76.31 194 HIS A N 1
ATOM 1778 C CA . HIS A 1 194 ? 60.831 11.174 -100.359 1.00 76.31 194 HIS A CA 1
ATOM 1779 C C . HIS A 1 194 ? 61.296 10.209 -101.447 1.00 76.31 194 HIS A C 1
ATOM 1781 O O . HIS A 1 194 ? 62.031 10.618 -102.333 1.00 76.31 194 HIS A O 1
ATOM 1787 N N . THR A 1 195 ? 60.873 8.943 -101.431 1.00 75.94 195 THR A N 1
ATOM 1788 C CA . THR A 1 195 ? 61.291 7.974 -102.455 1.00 75.94 195 THR A CA 1
ATOM 1789 C C . THR A 1 195 ? 60.725 8.324 -103.816 1.00 75.94 195 THR A C 1
ATOM 1791 O O . THR A 1 195 ? 61.498 8.345 -104.761 1.00 75.94 195 THR A O 1
ATOM 1794 N N . TYR A 1 196 ? 59.441 8.655 -103.946 1.00 74.69 196 TYR A N 1
ATOM 1795 C CA . TYR A 1 196 ? 58.833 8.980 -105.232 1.00 74.69 196 TYR A CA 1
ATOM 1796 C C . TYR A 1 196 ? 59.436 10.248 -105.824 1.00 74.69 196 TYR A C 1
ATOM 1798 O O . TYR A 1 196 ? 59.924 10.209 -106.945 1.00 74.69 196 TYR A O 1
ATOM 1806 N N . ILE A 1 197 ? 59.488 11.353 -105.075 1.00 72.94 197 ILE A N 1
ATOM 1807 C CA . ILE A 1 197 ? 60.056 12.607 -105.581 1.00 72.94 197 ILE A CA 1
ATOM 1808 C C . ILE A 1 197 ? 61.547 12.435 -105.852 1.00 72.94 197 ILE A C 1
ATOM 1810 O O . ILE A 1 197 ? 62.001 12.783 -106.938 1.00 72.94 197 ILE A O 1
ATOM 1814 N N . HIS A 1 198 ? 62.313 11.866 -104.917 1.00 74.94 198 HIS A N 1
ATOM 1815 C CA . HIS A 1 198 ? 63.748 11.693 -105.116 1.00 74.94 198 HIS A CA 1
ATOM 1816 C C . HIS A 1 198 ? 64.032 10.756 -106.287 1.00 74.94 198 HIS A C 1
ATOM 1818 O O . HIS A 1 198 ? 64.807 11.113 -107.164 1.00 74.94 198 HIS A O 1
ATOM 1824 N N . THR A 1 199 ? 63.416 9.573 -106.349 1.00 73.19 199 THR A N 1
ATOM 1825 C CA . THR A 1 199 ? 63.675 8.636 -107.450 1.00 73.19 199 THR A CA 1
ATOM 1826 C C . THR A 1 199 ? 63.155 9.177 -108.766 1.00 73.19 199 THR A C 1
ATOM 1828 O O . THR A 1 199 ? 63.917 9.164 -109.723 1.00 73.19 199 THR A O 1
ATOM 1831 N N . TYR A 1 200 ? 61.936 9.711 -108.836 1.00 73.44 200 TYR A N 1
ATOM 1832 C CA . TYR A 1 200 ? 61.369 10.237 -110.074 1.00 73.44 200 TYR A CA 1
ATOM 1833 C C . TYR A 1 200 ? 62.158 11.438 -110.586 1.00 73.44 200 TYR A C 1
ATOM 1835 O O . TYR A 1 200 ? 62.608 11.415 -111.725 1.00 73.44 200 TYR A O 1
ATOM 1843 N N . ILE A 1 201 ? 62.406 12.458 -109.758 1.00 71.75 201 ILE A N 1
ATOM 1844 C CA . ILE A 1 201 ? 63.163 13.640 -110.190 1.00 71.75 201 ILE A CA 1
ATOM 1845 C C . ILE A 1 201 ? 64.602 13.253 -110.520 1.00 71.75 201 ILE A C 1
ATOM 1847 O O . ILE A 1 201 ? 65.091 13.615 -111.587 1.00 71.75 201 ILE A O 1
ATOM 1851 N N . HIS A 1 202 ? 65.278 12.489 -109.658 1.00 73.62 202 HIS A N 1
ATOM 1852 C CA . HIS A 1 202 ? 66.666 12.110 -109.902 1.00 73.62 202 HIS A CA 1
ATOM 1853 C C . HIS A 1 202 ? 66.790 11.241 -111.152 1.00 73.62 202 HIS A C 1
ATOM 1855 O O . HIS A 1 202 ? 67.621 11.525 -112.004 1.00 73.62 202 HIS A O 1
ATOM 1861 N N . THR A 1 203 ? 65.970 10.198 -111.309 1.00 71.50 203 THR A N 1
ATOM 1862 C CA . THR A 1 203 ? 66.040 9.337 -112.498 1.00 71.50 203 THR A CA 1
ATOM 1863 C C . THR A 1 203 ? 65.594 10.073 -113.747 1.00 71.50 203 THR A C 1
ATOM 1865 O O . THR A 1 203 ? 66.308 9.995 -114.739 1.00 71.50 203 THR A O 1
ATOM 1868 N N . TYR A 1 204 ? 64.496 10.829 -113.724 1.00 72.25 204 TYR A N 1
ATOM 1869 C CA . TYR A 1 204 ? 64.010 11.556 -114.893 1.00 72.25 204 TYR A CA 1
ATOM 1870 C C . TYR A 1 204 ? 65.004 12.628 -115.334 1.00 72.25 204 TYR A C 1
ATOM 1872 O O . TYR A 1 204 ? 65.414 12.628 -116.488 1.00 72.25 204 TYR A O 1
ATOM 1880 N N . ILE A 1 205 ? 65.474 13.490 -114.428 1.00 71.06 205 ILE A N 1
ATOM 1881 C CA . ILE A 1 205 ? 66.451 14.529 -114.774 1.00 71.06 205 ILE A CA 1
ATOM 1882 C C . ILE A 1 205 ? 67.774 13.895 -115.203 1.00 71.06 205 ILE A C 1
ATOM 1884 O O . ILE A 1 205 ? 68.316 14.266 -116.241 1.00 71.06 205 ILE A O 1
ATOM 1888 N N . HIS A 1 206 ? 68.289 12.912 -114.461 1.00 70.88 206 HIS A N 1
ATOM 1889 C CA . HIS A 1 206 ? 69.570 12.293 -114.796 1.00 70.88 206 HIS A CA 1
ATOM 1890 C C . HIS A 1 206 ? 69.505 11.526 -116.122 1.00 70.88 206 HIS A C 1
ATOM 1892 O O . HIS A 1 206 ? 70.412 11.644 -116.940 1.00 70.88 206 HIS A O 1
ATOM 1898 N N . THR A 1 207 ? 68.444 10.754 -116.377 1.00 69.62 207 THR A N 1
ATOM 1899 C CA . THR A 1 207 ? 68.280 10.036 -117.652 1.00 69.62 207 THR A CA 1
ATOM 1900 C C . THR A 1 207 ? 68.007 10.992 -118.801 1.00 69.62 207 THR A C 1
ATOM 1902 O O . THR A 1 207 ? 68.661 10.864 -119.831 1.00 69.62 207 THR A O 1
ATOM 1905 N N . TYR A 1 208 ? 67.132 11.984 -118.627 1.00 70.62 208 TYR A N 1
ATOM 1906 C CA . TYR A 1 208 ? 66.826 12.970 -119.658 1.00 70.62 208 TYR A CA 1
ATOM 1907 C C . TYR A 1 208 ? 68.064 13.782 -120.035 1.00 70.62 208 TYR A C 1
ATOM 1909 O O . TYR A 1 208 ? 68.406 13.847 -121.211 1.00 70.62 208 TYR A O 1
ATOM 1917 N N . ILE A 1 209 ? 68.798 14.327 -119.059 1.00 68.81 209 ILE A N 1
ATOM 1918 C CA . ILE A 1 209 ? 70.043 15.062 -119.318 1.00 68.81 209 ILE A CA 1
ATOM 1919 C C . ILE A 1 209 ? 71.082 14.141 -119.959 1.00 68.81 209 ILE A C 1
ATOM 1921 O O . ILE A 1 209 ? 71.704 14.524 -120.948 1.00 68.81 209 ILE A O 1
ATOM 1925 N N . ARG A 1 210 ? 71.264 12.914 -119.454 1.00 68.50 210 ARG A N 1
ATOM 1926 C CA . ARG A 1 210 ? 72.258 11.984 -120.006 1.00 68.50 210 ARG A CA 1
ATOM 1927 C C . ARG A 1 210 ? 71.928 11.580 -121.444 1.00 68.50 210 ARG A C 1
ATOM 1929 O O . ARG A 1 210 ? 72.828 11.570 -122.277 1.00 68.50 210 ARG A O 1
ATOM 1936 N N . VAL A 1 211 ? 70.666 11.279 -121.753 1.00 69.31 211 VAL A N 1
ATOM 1937 C CA . VAL A 1 211 ? 70.209 10.941 -123.111 1.00 69.31 211 VAL A CA 1
ATOM 1938 C C . VAL A 1 211 ? 70.288 12.161 -124.023 1.00 69.31 211 VAL A C 1
ATOM 1940 O O . VAL A 1 211 ? 70.805 12.049 -125.131 1.00 69.31 211 VAL A O 1
ATOM 1943 N N . TYR A 1 212 ? 69.845 13.331 -123.565 1.00 70.31 212 TYR A N 1
ATOM 1944 C CA . TYR A 1 212 ? 69.901 14.573 -124.334 1.00 70.31 212 TYR A CA 1
ATOM 1945 C C . TYR A 1 212 ? 71.346 14.949 -124.682 1.00 70.31 212 TYR A C 1
ATOM 1947 O O . TYR A 1 212 ? 71.668 15.156 -125.846 1.00 70.31 212 TYR A O 1
ATOM 1955 N N . ILE A 1 213 ? 72.257 14.936 -123.707 1.00 65.94 213 ILE A N 1
ATOM 1956 C CA . ILE A 1 213 ? 73.679 15.213 -123.943 1.00 65.94 213 ILE A CA 1
ATOM 1957 C C . ILE A 1 213 ? 74.295 14.148 -124.860 1.00 65.94 213 ILE A C 1
ATOM 1959 O O . ILE A 1 213 ? 74.976 14.493 -125.824 1.00 65.94 213 ILE A O 1
ATOM 1963 N N . HIS A 1 214 ? 74.041 12.858 -124.617 1.00 66.31 214 HIS A N 1
ATOM 1964 C CA . HIS A 1 214 ? 74.620 11.784 -125.428 1.00 66.31 214 HIS A CA 1
ATOM 1965 C C . HIS A 1 214 ? 74.130 11.823 -126.883 1.00 66.31 214 HIS A C 1
ATOM 1967 O O . HIS A 1 214 ? 74.918 11.627 -127.809 1.00 66.31 214 HIS A O 1
ATOM 1973 N N . THR A 1 215 ? 72.843 12.087 -127.112 1.00 62.44 215 THR A N 1
ATOM 1974 C CA . THR A 1 215 ? 72.278 12.210 -128.465 1.00 62.44 215 THR A CA 1
ATOM 1975 C C . THR A 1 215 ? 72.804 13.454 -129.172 1.00 62.44 215 THR A C 1
ATOM 1977 O O . THR A 1 215 ? 73.259 13.354 -130.310 1.00 62.44 215 THR A O 1
ATOM 1980 N N . HIS A 1 216 ? 72.850 14.604 -128.496 1.00 60.69 216 HIS A N 1
ATOM 1981 C CA . HIS A 1 216 ? 73.315 15.851 -129.101 1.00 60.69 216 HIS A CA 1
ATOM 1982 C C . HIS A 1 216 ? 74.819 15.827 -129.415 1.00 60.69 216 HIS A C 1
ATOM 1984 O O . HIS A 1 216 ? 75.235 16.270 -130.487 1.00 60.69 216 HIS A O 1
ATOM 1990 N N . ILE A 1 217 ? 75.642 15.243 -128.535 1.00 60.47 217 ILE A N 1
ATOM 1991 C CA . ILE A 1 217 ? 77.072 15.033 -128.796 1.00 60.47 217 ILE A CA 1
ATOM 1992 C C . ILE A 1 217 ? 77.263 14.017 -129.924 1.00 60.47 217 ILE A C 1
ATOM 1994 O O . ILE A 1 217 ? 78.049 14.273 -130.833 1.00 60.47 217 ILE A O 1
ATOM 1998 N N . SER A 1 218 ? 76.536 12.895 -129.932 1.00 58.53 218 SER A N 1
ATOM 1999 C CA . SER A 1 218 ? 76.644 11.887 -130.997 1.00 58.53 218 SER A CA 1
ATOM 2000 C C . SER A 1 218 ? 76.288 12.459 -132.377 1.00 58.53 218 SER A C 1
ATOM 2002 O O . SER A 1 218 ? 77.014 12.230 -133.346 1.00 58.53 218 SER A O 1
ATOM 2004 N N . VAL A 1 219 ? 75.242 13.289 -132.465 1.00 59.91 219 VAL A N 1
ATOM 2005 C CA . VAL A 1 219 ? 74.852 13.991 -133.700 1.00 59.91 219 VAL A CA 1
ATOM 2006 C C . VAL A 1 219 ? 75.909 15.016 -134.125 1.00 59.91 219 VAL A C 1
ATOM 2008 O O . VAL A 1 219 ? 76.271 15.059 -135.302 1.00 59.91 219 VAL A O 1
ATOM 2011 N N . CYS A 1 220 ? 76.461 15.799 -133.192 1.00 56.81 220 CYS A N 1
ATOM 2012 C CA . CYS A 1 220 ? 77.553 16.731 -133.490 1.00 56.81 220 CYS A CA 1
ATOM 2013 C C . CYS A 1 220 ? 78.830 16.007 -133.950 1.00 56.81 220 CYS A C 1
ATOM 2015 O O . CYS A 1 220 ? 79.477 16.448 -134.898 1.00 56.81 220 CYS A O 1
ATOM 2017 N N . THR A 1 221 ? 79.163 14.866 -133.345 1.00 56.78 221 THR A N 1
ATOM 2018 C CA . THR A 1 221 ? 80.362 14.082 -133.689 1.00 56.78 221 THR A CA 1
ATOM 2019 C C . THR A 1 221 ? 80.217 13.416 -135.058 1.00 56.78 221 THR A C 1
ATOM 2021 O O . THR A 1 221 ? 81.158 13.420 -135.851 1.00 56.78 221 THR A O 1
ATOM 2024 N N . ASN A 1 222 ? 79.023 12.904 -135.384 1.00 56.06 222 ASN A N 1
ATOM 2025 C CA . ASN A 1 222 ? 78.729 12.368 -136.715 1.00 56.06 222 ASN A CA 1
ATOM 2026 C C . ASN A 1 222 ? 78.743 13.462 -137.791 1.00 56.06 222 ASN A C 1
ATOM 2028 O O . ASN A 1 222 ? 79.317 13.247 -138.855 1.00 56.06 222 ASN A O 1
ATOM 2032 N N . ARG A 1 223 ? 78.206 14.662 -137.514 1.00 56.09 223 ARG A N 1
ATOM 2033 C CA . ARG A 1 223 ? 78.338 15.809 -138.432 1.00 56.09 223 ARG A CA 1
ATOM 2034 C C . ARG A 1 223 ? 79.791 16.228 -138.640 1.00 56.09 223 ARG A C 1
ATOM 2036 O O . ARG A 1 223 ? 80.162 16.524 -139.769 1.00 56.09 223 ARG A O 1
ATOM 2043 N N . HIS A 1 224 ? 80.613 16.226 -137.591 1.00 54.78 224 HIS A N 1
ATOM 2044 C CA . HIS A 1 224 ? 82.025 16.592 -137.701 1.00 54.78 224 HIS A CA 1
ATOM 2045 C C . HIS A 1 224 ? 82.835 15.558 -138.501 1.00 54.78 224 HIS A C 1
ATOM 2047 O O . HIS A 1 224 ? 83.638 15.935 -139.349 1.00 54.78 224 HIS A O 1
ATOM 2053 N N . LYS A 1 225 ? 82.564 14.255 -138.324 1.00 52.69 225 LYS A N 1
ATOM 2054 C CA . LYS A 1 225 ? 83.165 13.192 -139.151 1.00 52.69 225 LYS A CA 1
ATOM 2055 C C . LYS A 1 225 ? 82.791 13.301 -140.631 1.00 52.69 225 LYS A C 1
ATOM 2057 O O . LYS A 1 225 ? 83.654 13.109 -141.477 1.00 52.69 225 LYS A O 1
ATOM 2062 N N . ILE A 1 226 ? 81.539 13.643 -140.940 1.00 53.12 226 ILE A N 1
ATOM 2063 C CA . ILE A 1 226 ? 81.079 13.840 -142.325 1.00 53.12 226 ILE A CA 1
ATOM 2064 C C . ILE A 1 226 ? 81.730 15.082 -142.958 1.00 53.12 226 ILE A C 1
ATOM 2066 O O . ILE A 1 226 ? 82.003 15.085 -144.154 1.00 53.12 226 ILE A O 1
ATOM 2070 N N . PHE A 1 227 ? 82.020 16.120 -142.167 1.00 51.03 227 PHE A N 1
ATOM 2071 C CA . PHE A 1 227 ? 82.659 17.345 -142.656 1.00 51.03 227 PHE A CA 1
ATOM 2072 C C . PHE A 1 227 ? 84.168 17.188 -142.921 1.00 51.03 227 PHE A C 1
ATOM 2074 O O . PHE A 1 227 ? 84.706 17.913 -143.741 1.00 51.03 227 PHE A O 1
ATOM 2081 N N . LEU A 1 228 ? 84.841 16.235 -142.267 1.00 52.22 228 LEU A N 1
ATOM 2082 C CA . LEU A 1 228 ? 86.271 15.935 -142.465 1.00 52.22 228 LEU A CA 1
ATOM 2083 C C . LEU A 1 228 ? 86.549 14.918 -143.593 1.00 52.22 228 LEU A C 1
ATOM 2085 O O . LEU A 1 228 ? 87.707 14.642 -143.890 1.00 52.22 228 LEU A O 1
ATOM 2089 N N . GLN A 1 229 ? 85.508 14.342 -144.205 1.00 46.31 229 GLN A N 1
ATOM 2090 C CA . GLN A 1 229 ? 85.603 13.429 -145.358 1.00 46.31 229 GLN A CA 1
ATOM 2091 C C . GLN A 1 229 ? 85.206 14.086 -146.697 1.00 46.31 229 GLN A C 1
ATOM 2093 O O . GLN A 1 229 ? 85.063 13.390 -147.704 1.00 46.31 229 GLN A O 1
ATOM 2098 N N . ARG A 1 230 ? 85.043 15.412 -146.719 1.00 43.66 230 ARG A N 1
ATOM 2099 C CA . ARG A 1 230 ? 84.960 16.249 -147.925 1.00 43.66 230 ARG A CA 1
ATOM 2100 C C . ARG A 1 230 ? 86.120 17.229 -147.937 1.00 43.66 230 ARG A C 1
ATOM 2102 O O . ARG A 1 230 ? 86.542 17.570 -149.060 1.00 43.66 230 ARG A O 1
#

Foldseek 3Di:
DPDPPVVVVVCVCCCCCCCCCCCVVVVCCCCVVVCCCCCCCCCCCCCVVVVCCCVVVVVCCCVVVVVCCCCCVVVVVCVCVVVVVVVCVCCCCVVVVVVCCCCVVVCCCCCVVVCCCCCCCVCCCCCVVVCCCCVCCCCCCCVVVVVCCCCVVVCCCCCVVVVVVCCCCCCCCCVVVVCCCCVVVVVVVVCCCCCCVVVVVVVVVVVVVVVVVVVVVVVVVVVVVVVVVD

Sequence (230 aa):
PPPPPYTYIHTYIHTYIHTYIHTYIHTYIHTYIHTYIHTYIHTYIHTYIHTYIHTYIHTYIHTYIHTYIHTYIHTYIHTYIHTYIHTYIHTYIHTYIHTYIHTYIHTYIHTYIHTYIHTYIHTYIHTYIHTYIHTYIHTYIHTYIHTYIHTYIHTYIHTYIHTYIHTYIHTYIHTYIHTYIHTYIHTYIHTYIHTYIHTYIHTYIHTYIRVYIHTHISVCTNRHKIFLQR

pLDDT: mean 77.95, std 8.91, range [43.66, 87.31]

Solvent-accessible surface area (backbone atoms only — not comparable to full-atom values): 11817 Å² total; per-residue (Å²): 131,82,78,57,74,66,56,57,51,49,51,50,48,48,50,50,49,49,50,50,50,48,51,50,50,49,49,50,50,49,49,51,51,50,50,50,50,49,50,50,51,49,50,50,50,48,49,51,51,49,50,50,50,49,48,51,50,51,49,50,50,49,50,51,50,48,48,50,51,48,49,50,50,50,50,49,50,48,50,50,51,49,50,51,52,48,50,50,51,48,49,50,51,50,51,51,51,49,52,50,51,49,50,50,52,49,49,51,51,49,49,50,51,49,51,51,50,49,49,50,51,50,49,50,50,49,49,49,50,50,49,48,50,49,50,50,50,50,49,49,52,47,49,49,49,48,49,50,48,49,50,50,51,50,50,50,50,48,49,50,50,50,48,50,50,49,50,50,50,50,50,49,50,49,48,49,50,49,50,49,52,49,50,50,51,50,50,49,51,49,50,49,50,50,48,49,51,50,50,50,51,51,50,51,52,53,48,49,51,51,50,51,50,52,52,54,49,51,53,52,51,51,53,51,55,58,63,74,76,110